Protein AF-0000000079612836 (afdb_homodimer)

Structure (mmCIF, N/CA/C/O backbone):
data_AF-0000000079612836-model_v1
#
loop_
_entity.id
_entity.type
_entity.pdbx_description
1 polymer 'SHSP domain-containing protein'
#
loop_
_atom_site.group_PDB
_atom_site.id
_atom_site.type_symbol
_atom_site.label_atom_id
_atom_site.label_alt_id
_atom_site.label_comp_id
_atom_site.label_asym_id
_atom_site.label_entity_id
_atom_site.label_seq_id
_atom_site.pdbx_PDB_ins_code
_atom_site.Cartn_x
_atom_site.Cartn_y
_atom_site.Cartn_z
_atom_site.occupancy
_atom_site.B_iso_or_equiv
_atom_site.auth_seq_id
_atom_site.auth_comp_id
_atom_site.auth_asym_id
_atom_site.auth_atom_id
_atom_site.pdbx_PDB_model_num
ATOM 1 N N . MET A 1 1 ? 92 -44.781 70.938 1 20.97 1 MET A N 1
ATOM 2 C CA . MET A 1 1 ? 91.312 -43.656 71.562 1 20.97 1 MET A CA 1
ATOM 3 C C . MET A 1 1 ? 90.562 -42.812 70.5 1 20.97 1 MET A C 1
ATOM 5 O O . MET A 1 1 ? 90.062 -41.719 70.812 1 20.97 1 MET A O 1
ATOM 9 N N . ALA A 1 2 ? 90.812 -43.219 69.188 1 17.52 2 ALA A N 1
ATOM 10 C CA . ALA A 1 2 ? 90.75 -42.25 68.125 1 17.52 2 ALA A CA 1
ATOM 11 C C . ALA A 1 2 ? 89.438 -41.562 68.062 1 17.52 2 ALA A C 1
ATOM 13 O O . ALA A 1 2 ? 88.438 -42.031 68.625 1 17.52 2 ALA A O 1
ATOM 14 N N . ALA A 1 3 ? 89.188 -40.844 66.938 1 17.03 3 ALA A N 1
ATOM 15 C CA . ALA A 1 3 ? 88.875 -39.531 66.438 1 17.03 3 ALA A CA 1
ATOM 16 C C . ALA A 1 3 ? 87.375 -39.344 66.188 1 17.03 3 ALA A C 1
ATOM 18 O O . ALA A 1 3 ? 86.812 -38.281 66.438 1 17.03 3 ALA A O 1
ATOM 19 N N . LYS A 1 4 ? 86.812 -40.25 65.312 1 25.03 4 LYS A N 1
ATOM 20 C CA . LYS A 1 4 ? 86.125 -39.781 64.125 1 25.03 4 LYS A CA 1
ATOM 21 C C . LYS A 1 4 ? 84.75 -39.281 64.438 1 25.03 4 LYS A C 1
ATOM 23 O O . LYS A 1 4 ? 83.875 -40.031 64.938 1 25.03 4 LYS A O 1
ATOM 28 N N . GLY A 1 5 ? 84.688 -38 64.688 1 23 5 GLY A N 1
ATOM 29 C CA . GLY A 1 5 ? 83.625 -37.125 65.125 1 23 5 GLY A CA 1
ATOM 30 C C . GLY A 1 5 ? 82.312 -37.312 64.375 1 23 5 GLY A C 1
ATOM 31 O O . GLY A 1 5 ? 82.312 -38 63.344 1 23 5 GLY A O 1
ATOM 32 N N . SER A 1 6 ? 81.25 -36.969 65 1 23.45 6 SER A N 1
ATOM 33 C CA . SER A 1 6 ? 79.75 -37.031 65.125 1 23.45 6 SER A CA 1
ATOM 34 C C . SER A 1 6 ? 79.062 -36.281 64 1 23.45 6 SER A C 1
ATOM 36 O O . SER A 1 6 ? 78 -35.781 64.188 1 23.45 6 SER A O 1
ATOM 38 N N . ASN A 1 7 ? 79.875 -36.219 62.781 1 25.25 7 ASN A N 1
ATOM 39 C CA . ASN A 1 7 ? 79.375 -35.188 61.875 1 25.25 7 ASN A CA 1
ATOM 40 C C . ASN A 1 7 ? 77.875 -35.406 61.531 1 25.25 7 ASN A C 1
ATOM 42 O O . ASN A 1 7 ? 77.562 -36.375 60.844 1 25.25 7 ASN A O 1
ATOM 46 N N . GLU A 1 8 ? 77 -35.188 62.562 1 25.42 8 GLU A N 1
ATOM 47 C CA . GLU A 1 8 ? 75.562 -35.375 62.469 1 25.42 8 GLU A CA 1
ATOM 48 C C . GLU A 1 8 ? 75 -34.594 61.312 1 25.42 8 GLU A C 1
ATOM 50 O O . GLU A 1 8 ? 75.188 -33.375 61.219 1 25.42 8 GLU A O 1
ATOM 55 N N . ASN A 1 9 ? 75.312 -35.125 60.125 1 24.17 9 ASN A N 1
ATOM 56 C CA . ASN A 1 9 ? 74.875 -34.656 58.812 1 24.17 9 ASN A CA 1
ATOM 57 C C . ASN A 1 9 ? 73.438 -34.281 58.781 1 24.17 9 ASN A C 1
ATOM 59 O O . ASN A 1 9 ? 72.562 -35.156 58.688 1 24.17 9 ASN A O 1
ATOM 63 N N . GLY A 1 10 ? 72.938 -33.5 59.844 1 24.72 10 GLY A N 1
ATOM 64 C CA . GLY A 1 10 ? 71.5 -33.312 59.938 1 24.72 10 GLY A CA 1
ATOM 65 C C . GLY A 1 10 ? 70.875 -32.688 58.688 1 24.72 10 GLY 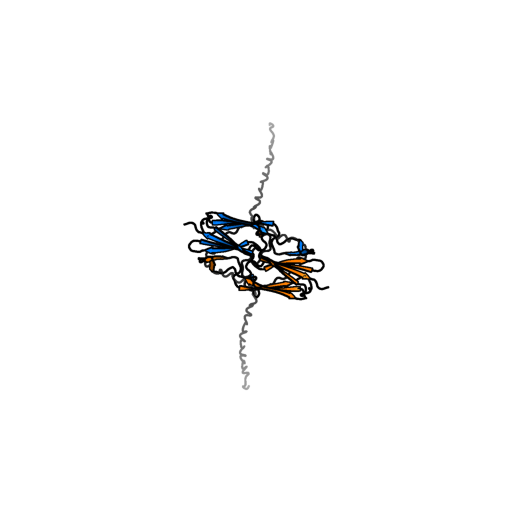A C 1
ATOM 66 O O . GLY A 1 10 ? 70.625 -31.5 58.656 1 24.72 10 GLY A O 1
ATOM 67 N N . ASN A 1 11 ? 71.5 -33.062 57.531 1 23.55 11 ASN A N 1
ATOM 68 C CA . ASN A 1 11 ? 71.125 -32.25 56.375 1 23.55 11 ASN A CA 1
ATOM 69 C C . ASN A 1 11 ? 69.625 -32.031 56.281 1 23.55 11 ASN A C 1
ATOM 71 O O . ASN A 1 11 ? 68.875 -32.969 56.5 1 23.55 11 ASN A O 1
ATOM 75 N N . SER A 1 12 ? 69.25 -30.766 56.625 1 26.08 12 SER A N 1
ATOM 76 C CA . SER A 1 12 ? 68 -29.938 56.594 1 26.08 12 SER A CA 1
ATOM 77 C C . SER A 1 12 ? 67.25 -30.141 55.281 1 26.08 12 SER A C 1
ATOM 79 O O . SER A 1 12 ? 67.75 -29.766 54.219 1 26.08 12 SER A O 1
ATOM 81 N N . SER A 1 13 ? 66.875 -31.484 55.031 1 26.28 13 SER A N 1
ATOM 82 C CA . SER A 1 13 ? 66.188 -31.75 53.812 1 26.28 13 SER A CA 1
ATOM 83 C C . SER A 1 13 ? 65.062 -30.734 53.594 1 26.28 13 SER A C 1
ATOM 85 O O . SER A 1 13 ? 64.25 -30.5 54.469 1 26.28 13 SER A O 1
ATOM 87 N N . ASN A 1 14 ? 65.5 -29.625 52.906 1 25.59 14 ASN A N 1
ATOM 88 C CA . ASN A 1 14 ? 64.688 -28.516 52.344 1 25.59 14 ASN A CA 1
ATOM 89 C C . ASN A 1 14 ? 63.406 -29.016 51.719 1 25.59 14 ASN A C 1
ATOM 91 O O . ASN A 1 14 ? 63.438 -29.75 50.719 1 25.59 14 ASN A O 1
ATOM 95 N N . VAL A 1 15 ? 62.562 -29.656 52.594 1 25.98 15 VAL A N 1
ATOM 96 C CA . VAL A 1 15 ? 61.25 -30.094 52.094 1 25.98 15 VAL A CA 1
ATOM 97 C C . VAL A 1 15 ? 60.656 -29.016 51.188 1 25.98 15 VAL A C 1
ATOM 99 O O . VAL A 1 15 ? 60.438 -27.891 51.625 1 25.98 15 VAL A O 1
ATOM 102 N N . ILE A 1 16 ? 61.219 -28.969 49.969 1 27.23 16 ILE A N 1
ATOM 103 C CA . ILE A 1 16 ? 60.688 -28.125 48.906 1 27.23 16 ILE A CA 1
ATOM 104 C C . ILE A 1 16 ? 59.156 -28.219 48.906 1 27.23 16 ILE A C 1
ATOM 106 O O . ILE A 1 16 ? 58.594 -29.328 48.812 1 27.23 16 ILE A O 1
ATOM 110 N N . GLU A 1 17 ? 58.562 -27.359 49.844 1 25.98 17 GLU A N 1
ATOM 111 C CA . GLU A 1 17 ? 57.125 -27.172 49.906 1 25.98 17 GLU A CA 1
ATOM 112 C C . GLU A 1 17 ? 56.531 -27.078 48.5 1 25.98 17 GLU A C 1
ATOM 114 O O . GLU A 1 17 ? 56.938 -26.266 47.688 1 25.98 17 GLU A O 1
ATOM 119 N N . GLU A 1 18 ? 56.438 -28.312 47.906 1 25.34 18 GLU A N 1
ATOM 120 C CA . GLU A 1 18 ? 55.688 -28.453 46.656 1 25.34 18 GLU A CA 1
ATOM 121 C C . GLU A 1 18 ? 54.469 -27.562 46.625 1 25.34 18 GLU A C 1
ATOM 123 O O . GLU A 1 18 ? 53.594 -27.688 47.5 1 25.34 18 GLU A O 1
ATOM 128 N N . ASN A 1 19 ? 54.75 -26.234 46.5 1 24.42 19 ASN A N 1
ATOM 129 C CA . ASN A 1 19 ? 53.719 -25.25 46.281 1 24.42 19 ASN A CA 1
ATOM 130 C C . ASN A 1 19 ? 52.656 -25.766 45.312 1 24.42 19 ASN A C 1
ATOM 132 O O . ASN A 1 19 ? 52.969 -26.062 44.156 1 24.42 19 ASN A O 1
ATOM 136 N N . LEU A 1 20 ? 51.906 -26.719 45.875 1 21.97 20 LEU A N 1
ATOM 137 C CA . LEU A 1 20 ? 50.719 -27.297 45.188 1 21.97 20 LEU A CA 1
ATOM 138 C C . LEU A 1 20 ? 49.938 -26.203 44.469 1 21.97 20 LEU A C 1
ATOM 140 O O . LEU A 1 20 ? 49.594 -25.188 45.031 1 21.97 20 LEU A O 1
ATOM 144 N N . ASN A 1 21 ? 50.312 -26.031 43.156 1 24.88 21 ASN A N 1
ATOM 145 C CA . ASN A 1 21 ? 49.656 -25.25 42.125 1 24.88 21 ASN A CA 1
ATOM 146 C C . ASN A 1 21 ? 48.156 -25.438 42.156 1 24.88 21 ASN A C 1
ATOM 148 O O . ASN A 1 21 ? 47.656 -26.547 41.906 1 24.88 21 ASN A O 1
ATOM 152 N N . GLU A 1 22 ? 47.562 -25.062 43.281 1 22.56 22 GLU A N 1
ATOM 153 C CA . GLU A 1 22 ? 46.094 -25.109 43.312 1 22.56 22 GLU A CA 1
ATOM 154 C C . GLU A 1 22 ? 45.531 -24.531 42.031 1 22.56 22 GLU A C 1
ATOM 156 O O . GLU A 1 22 ? 45.688 -23.344 41.719 1 22.56 22 GLU A O 1
ATOM 161 N N . LYS A 1 23 ? 45.656 -25.312 40.969 1 27.09 23 LYS A N 1
ATOM 162 C CA . LYS A 1 23 ? 44.938 -24.938 39.75 1 27.09 23 LYS A CA 1
ATOM 163 C C . LYS A 1 23 ? 43.5 -24.5 40.062 1 27.09 23 LYS A C 1
ATOM 165 O O . LYS A 1 23 ? 42.719 -25.266 40.625 1 27.09 23 LYS A O 1
ATOM 170 N N . GLN A 1 24 ? 43.406 -23.281 40.531 1 24.44 24 GLN A N 1
ATOM 171 C CA . GLN A 1 24 ? 42.062 -22.688 40.688 1 24.44 24 GLN A CA 1
ATOM 172 C C . GLN A 1 24 ? 41.188 -23.047 39.5 1 24.44 24 GLN A C 1
ATOM 174 O O . GLN A 1 24 ? 41.469 -22.672 38.375 1 24.44 24 GLN A O 1
ATOM 179 N N . ALA A 1 25 ? 40.781 -24.25 39.469 1 25.66 25 ALA A N 1
ATOM 180 C CA . ALA A 1 25 ? 39.781 -24.594 38.438 1 25.66 25 ALA A CA 1
ATOM 181 C C . ALA A 1 25 ? 38.688 -23.547 38.375 1 25.66 25 ALA A C 1
ATOM 183 O O . ALA A 1 25 ? 37.906 -23.375 39.312 1 25.66 25 ALA A O 1
ATOM 184 N N . THR A 1 26 ? 39.062 -22.359 37.875 1 27.3 26 THR A N 1
ATOM 185 C CA . THR A 1 26 ? 38 -21.391 37.625 1 27.3 26 THR A CA 1
ATOM 186 C C . THR A 1 26 ? 36.812 -22.062 36.969 1 27.3 26 THR A C 1
ATOM 188 O O . THR A 1 26 ? 36.938 -22.734 35.969 1 27.3 26 THR A O 1
ATOM 191 N N . ASP A 1 27 ? 36.094 -22.703 37.781 1 28.8 27 ASP A N 1
ATOM 192 C CA . ASP A 1 27 ? 34.812 -23.281 37.344 1 28.8 27 ASP A CA 1
ATOM 193 C C . ASP A 1 27 ? 34.031 -22.297 36.469 1 28.8 27 ASP A C 1
ATOM 195 O O . ASP A 1 27 ? 33.531 -21.281 36.969 1 28.8 27 ASP A O 1
ATOM 199 N N . TYR A 1 28 ? 34.5 -22.078 35.281 1 27.28 28 TYR A N 1
ATOM 200 C CA . TYR A 1 28 ? 33.844 -21.266 34.25 1 27.28 28 TYR A CA 1
ATOM 201 C C . TYR A 1 28 ? 32.375 -21.641 34.125 1 27.28 28 TYR A C 1
ATOM 203 O O . TYR A 1 28 ? 31.688 -21.188 33.188 1 27.28 28 TYR A O 1
ATOM 211 N N . SER A 1 29 ? 32.031 -22.641 34.906 1 28.94 29 SER A N 1
ATOM 212 C CA . SER A 1 29 ? 30.766 -23.172 34.406 1 28.94 29 SER A CA 1
ATOM 213 C C . SER A 1 29 ? 29.672 -22.125 34.438 1 28.94 29 SER A C 1
ATOM 215 O O . SER A 1 29 ? 28.484 -22.438 34.25 1 28.94 29 SER A O 1
ATOM 217 N N . SER A 1 30 ? 29.891 -21.109 35.219 1 29.12 30 SER A N 1
ATOM 218 C CA . SER A 1 30 ? 28.609 -20.484 35.469 1 29.12 30 SER A CA 1
ATOM 219 C C . SER A 1 30 ? 27.984 -19.969 34.156 1 29.12 30 SER A C 1
ATOM 221 O O . SER A 1 30 ? 28.422 -18.953 33.625 1 29.12 30 SER A O 1
ATOM 223 N N . ASN A 1 31 ? 27.859 -20.781 33.25 1 31.08 31 ASN A N 1
ATOM 224 C CA . ASN A 1 31 ? 27.219 -20.484 31.969 1 31.08 31 ASN A CA 1
ATOM 225 C C . ASN A 1 31 ? 25.906 -19.734 32.156 1 31.08 31 ASN A C 1
ATOM 227 O O . ASN A 1 31 ? 24.828 -20.297 31.953 1 31.08 31 ASN A O 1
ATOM 231 N N . GLY A 1 32 ? 25.75 -19.094 33.312 1 30.34 32 GLY A N 1
ATOM 232 C CA . GLY A 1 32 ? 24.453 -18.438 33.406 1 30.34 32 GLY A CA 1
ATOM 233 C C . GLY A 1 32 ? 24.156 -17.547 32.219 1 30.34 32 GLY A C 1
ATOM 234 O O . GLY A 1 32 ? 25.062 -17.219 31.438 1 30.34 32 GLY A O 1
ATOM 235 N N . PRO A 1 33 ? 22.906 -17.609 31.797 1 29.97 33 PRO A N 1
ATOM 236 C CA . PRO A 1 33 ? 22.562 -16.859 30.594 1 29.97 33 PRO A CA 1
ATOM 237 C C . PRO A 1 33 ? 22.922 -15.375 30.688 1 29.97 33 PRO A C 1
ATOM 239 O O . PRO A 1 33 ? 22.828 -14.781 31.766 1 29.97 33 PRO A O 1
ATOM 242 N N . PHE A 1 34 ? 24.094 -14.945 30.234 1 31.28 34 PHE A N 1
ATOM 243 C CA . PHE A 1 34 ? 24.422 -13.523 30.141 1 31.28 34 PHE A CA 1
ATOM 244 C C . PHE A 1 34 ? 23.219 -12.727 29.641 1 31.28 34 PHE A C 1
ATOM 246 O O . PHE A 1 34 ? 22.75 -12.945 28.516 1 31.28 34 PHE A O 1
ATOM 253 N N . VAL A 1 35 ? 22.328 -12.414 30.516 1 29.5 35 VAL A N 1
ATOM 254 C CA . VAL A 1 35 ? 21.25 -11.516 30.109 1 29.5 35 VAL A CA 1
ATOM 255 C C . VAL A 1 35 ? 21.828 -10.188 29.641 1 29.5 35 VAL A C 1
ATOM 257 O O . VAL A 1 35 ? 22.594 -9.539 30.359 1 29.5 35 VAL A O 1
ATOM 260 N N . MET A 1 36 ? 22.062 -10.008 28.438 1 26.06 36 MET A N 1
ATOM 261 C CA . MET A 1 36 ? 22.578 -8.75 27.922 1 26.06 36 MET A CA 1
ATOM 262 C C . MET A 1 36 ? 21.828 -7.559 28.516 1 26.06 36 MET A C 1
ATOM 264 O O . MET A 1 36 ? 20.594 -7.555 28.578 1 26.06 36 MET A O 1
ATOM 268 N N . PRO A 1 37 ? 22.406 -6.852 29.359 1 29.98 37 PRO A N 1
ATOM 269 C CA . PRO A 1 37 ? 21.641 -5.688 29.812 1 29.98 37 PRO A CA 1
ATOM 270 C C . PRO A 1 37 ? 21.047 -4.879 28.656 1 29.98 37 PRO A C 1
ATOM 272 O O . PRO A 1 37 ? 21.625 -4.859 27.562 1 29.98 37 PRO A O 1
ATOM 275 N N . LEU A 1 38 ? 19.812 -4.648 28.719 1 28.64 38 LEU A N 1
ATOM 276 C CA . LEU A 1 38 ? 19.141 -3.736 27.797 1 28.64 38 LEU A CA 1
ATOM 277 C C . LEU A 1 38 ? 19.844 -2.385 27.75 1 28.64 38 LEU A C 1
ATOM 279 O O . LEU A 1 38 ? 20 -1.724 28.781 1 28.64 38 LEU A O 1
ATOM 283 N N . ILE A 1 39 ? 20.953 -2.273 27.188 1 31.23 39 ILE A N 1
ATOM 284 C CA . ILE A 1 39 ? 21.531 -0.94 27.094 1 31.23 39 ILE A CA 1
ATOM 285 C C . ILE A 1 39 ? 20.438 0.086 26.812 1 31.23 39 ILE A C 1
ATOM 287 O O . ILE A 1 39 ? 19.641 -0.098 25.891 1 31.23 39 ILE A O 1
ATOM 291 N N . SER A 1 40 ? 20.016 0.812 27.797 1 28.88 40 SER A N 1
ATOM 292 C CA . SER A 1 40 ? 19.219 2.023 27.641 1 28.88 40 SER A CA 1
ATOM 293 C C . SER A 1 40 ? 19.828 2.967 26.609 1 28.88 40 SER A C 1
ATOM 295 O O . SER A 1 40 ? 20.938 3.475 26.812 1 28.88 40 SER A O 1
ATOM 297 N N . ILE A 1 41 ? 19.828 2.725 25.422 1 31.31 41 ILE A N 1
ATOM 298 C CA . ILE A 1 41 ? 20.203 3.801 24.5 1 31.31 41 ILE A CA 1
ATOM 299 C C . ILE A 1 41 ? 19.562 5.109 24.969 1 31.31 41 ILE A C 1
ATOM 301 O O . ILE A 1 41 ? 18.344 5.172 25.188 1 31.31 41 ILE A O 1
ATOM 305 N N . PRO A 1 42 ? 20.219 6.004 25.516 1 32.53 42 PRO A N 1
ATOM 306 C CA . PRO A 1 42 ? 19.625 7.305 25.828 1 32.53 42 PRO A CA 1
ATOM 307 C C . PRO A 1 42 ? 18.656 7.793 24.75 1 32.53 42 PRO A C 1
ATOM 309 O O . PRO A 1 42 ? 18.875 7.527 23.562 1 32.53 42 PRO A O 1
ATOM 312 N N . LYS A 1 43 ? 17.344 7.98 25.047 1 32.5 43 LYS A N 1
ATOM 313 C CA . LYS A 1 43 ? 16.25 8.523 24.25 1 32.5 43 LYS A CA 1
ATOM 314 C C . LYS A 1 43 ? 16.641 9.852 23.609 1 32.5 43 LYS A C 1
ATOM 316 O O . LYS A 1 43 ? 16.781 10.859 24.297 1 32.5 43 LYS A O 1
ATOM 321 N N . ILE A 1 44 ? 17.688 10.039 22.906 1 33.41 44 ILE A N 1
ATOM 322 C CA . ILE A 1 44 ? 17.656 11.312 22.203 1 33.41 44 ILE A CA 1
ATOM 323 C C . ILE A 1 44 ? 16.219 11.727 21.938 1 33.41 44 ILE A C 1
ATOM 325 O O . ILE A 1 44 ? 15.469 11 21.266 1 33.41 44 ILE A O 1
ATOM 329 N N . GLU A 1 45 ? 15.508 12.531 22.656 1 35.22 45 GLU A N 1
ATOM 330 C CA . GLU A 1 45 ? 14.195 13.148 22.469 1 35.22 45 GLU A CA 1
ATOM 331 C C . GLU A 1 45 ? 13.992 13.578 21.016 1 35.22 45 GLU A C 1
ATOM 333 O O . GLU A 1 45 ? 14.344 14.703 20.641 1 35.22 45 GLU A O 1
ATOM 338 N N . GLU A 1 46 ? 14.477 13.023 19.938 1 38.34 46 GLU A N 1
ATOM 339 C CA . GLU A 1 46 ? 13.953 13.367 18.625 1 38.34 46 GLU A CA 1
ATOM 340 C C . GLU A 1 46 ? 12.438 13.539 18.672 1 38.34 46 GLU A C 1
ATOM 342 O O . GLU A 1 46 ? 11.711 12.625 19.078 1 38.34 46 GLU A O 1
ATOM 347 N N . HIS A 1 47 ? 11.898 14.703 18.969 1 37 47 HIS A N 1
ATOM 348 C CA . HIS A 1 47 ? 10.492 15.047 18.797 1 37 47 HIS A CA 1
ATOM 349 C C . HIS A 1 47 ? 9.844 14.234 17.688 1 37 47 HIS A C 1
ATOM 351 O O . HIS A 1 47 ? 9.938 14.602 16.516 1 37 47 HIS A O 1
ATOM 357 N N . ARG A 1 48 ? 10.078 13.055 17.562 1 45.38 48 ARG A N 1
ATOM 358 C CA . ARG A 1 48 ? 9.156 12.312 16.703 1 45.38 48 ARG A CA 1
ATOM 359 C C . ARG A 1 48 ? 7.719 12.781 16.906 1 45.38 48 ARG A C 1
ATOM 361 O O . ARG A 1 48 ? 7.141 12.547 17.984 1 45.38 48 ARG A O 1
ATOM 368 N N . SER A 1 49 ? 7.379 14.062 16.375 1 51.59 49 SER A N 1
ATOM 369 C CA . SER A 1 49 ? 5.98 14.477 16.391 1 51.59 49 SER A CA 1
ATOM 370 C C . SER A 1 49 ? 5.047 13.273 16.344 1 51.59 49 SER A C 1
ATOM 372 O O . SER A 1 49 ? 5.172 12.414 15.469 1 51.59 49 SER A O 1
ATOM 374 N N . LYS A 1 50 ? 4.848 12.625 17.438 1 60.59 50 LYS A N 1
ATOM 375 C CA . LYS A 1 50 ? 3.992 11.453 17.641 1 60.59 50 LYS A CA 1
ATOM 376 C C . LYS A 1 50 ? 2.602 11.688 17.062 1 60.59 50 LYS A C 1
ATOM 378 O O . LYS A 1 50 ? 1.871 12.57 17.516 1 60.59 50 LYS A O 1
ATOM 383 N N . ALA A 1 51 ? 2.551 11.68 15.75 1 70.94 51 ALA A N 1
ATOM 384 C CA . ALA A 1 51 ? 1.182 11.688 15.242 1 70.94 51 ALA A CA 1
ATOM 385 C C . ALA A 1 51 ? 0.403 10.477 15.75 1 70.94 51 ALA A C 1
ATOM 387 O O . ALA A 1 51 ? 0.957 9.383 15.867 1 70.94 51 ALA A O 1
ATOM 388 N N . SER A 1 52 ? -0.636 10.75 16.547 1 82.88 52 SER A N 1
ATOM 389 C CA . SER A 1 52 ? -1.556 9.68 16.922 1 82.88 52 SER A CA 1
ATOM 390 C C . SER A 1 52 ? -2.395 9.219 15.734 1 82.88 52 SER A C 1
ATOM 392 O O . SER A 1 52 ? -3.102 10.023 15.125 1 82.88 52 SER A O 1
ATOM 394 N N . ILE A 1 53 ? -2.113 7.984 15.297 1 89.94 53 ILE A N 1
ATOM 395 C CA . ILE A 1 53 ? -2.887 7.402 14.203 1 89.94 53 ILE A CA 1
ATOM 396 C C . ILE A 1 53 ? -3.922 6.434 14.766 1 89.94 53 ILE A C 1
ATOM 398 O O . ILE A 1 53 ? -3.59 5.555 15.57 1 89.94 53 ILE A O 1
ATOM 402 N N . ILE A 1 54 ? -5.176 6.68 14.453 1 93.69 54 ILE A N 1
ATOM 403 C CA . ILE A 1 54 ? -6.254 5.777 14.844 1 93.69 54 ILE A CA 1
ATOM 404 C C . ILE A 1 54 ? -6.789 5.051 13.609 1 93.69 54 ILE A C 1
ATOM 406 O O . ILE A 1 54 ? -7.234 5.688 12.648 1 93.69 54 ILE A O 1
ATOM 410 N N . LEU A 1 55 ? -6.688 3.83 13.68 1 94.19 55 LEU A N 1
ATOM 411 C CA . LEU A 1 55 ? -7.16 2.975 12.594 1 94.19 55 LEU A CA 1
ATOM 412 C C . LEU A 1 55 ? -8.312 2.094 13.062 1 94.19 55 LEU A C 1
ATOM 414 O O . LEU A 1 55 ? -8.289 1.572 14.18 1 94.19 55 LEU A O 1
ATOM 418 N N . SER A 1 56 ? -9.352 1.987 12.195 1 95.69 56 SER A N 1
ATOM 419 C CA . SER A 1 56 ? -10.469 1.102 12.508 1 95.69 56 SER A CA 1
ATOM 420 C C . SER A 1 56 ? -10.898 0.299 11.289 1 95.69 56 SER A C 1
ATOM 422 O O . SER A 1 56 ? -10.391 0.515 10.188 1 95.69 56 SER A O 1
ATOM 424 N N . GLY A 1 57 ? -11.805 -0.752 11.523 1 96.5 57 GLY A N 1
ATOM 425 C CA . GLY A 1 57 ? -12.336 -1.552 10.43 1 96.5 57 GLY A CA 1
ATOM 426 C C . GLY A 1 57 ? -11.336 -2.543 9.875 1 96.5 57 GLY A C 1
ATOM 427 O O . GLY A 1 57 ? -10.516 -3.09 10.617 1 96.5 57 GLY A O 1
ATOM 428 N N . THR A 1 58 ? -11.422 -2.754 8.594 1 94.56 58 THR A N 1
ATOM 429 C CA . THR A 1 58 ? -10.641 -3.828 7.988 1 94.56 58 THR A CA 1
ATOM 430 C C . THR A 1 58 ? -9.164 -3.457 7.93 1 94.56 58 THR A C 1
ATOM 432 O O . THR A 1 58 ? -8.297 -4.336 7.867 1 94.56 58 THR A O 1
ATOM 435 N N . ALA A 1 59 ? -8.867 -2.176 7.949 1 93 59 ALA A N 1
ATOM 436 C CA . ALA A 1 59 ? -7.473 -1.74 7.875 1 93 59 ALA A CA 1
ATOM 437 C C . ALA A 1 59 ? -6.664 -2.277 9.055 1 93 59 ALA A C 1
ATOM 439 O O . ALA A 1 59 ? -5.461 -2.508 8.93 1 93 59 ALA A O 1
ATOM 440 N N . ARG A 1 60 ? -7.332 -2.521 10.125 1 92.38 60 ARG A N 1
ATOM 441 C CA . ARG A 1 60 ? -6.602 -2.957 11.312 1 92.38 60 ARG A CA 1
ATOM 442 C C . ARG A 1 60 ? -6.43 -4.473 11.32 1 92.38 60 ARG A C 1
ATOM 444 O O . ARG A 1 60 ? -5.746 -5.02 12.188 1 92.38 60 ARG A O 1
ATOM 451 N N . LYS A 1 61 ? -6.996 -5.137 10.383 1 91.88 61 LYS A N 1
ATOM 452 C CA . LYS A 1 61 ? -7.098 -6.59 10.461 1 91.88 61 LYS A CA 1
ATOM 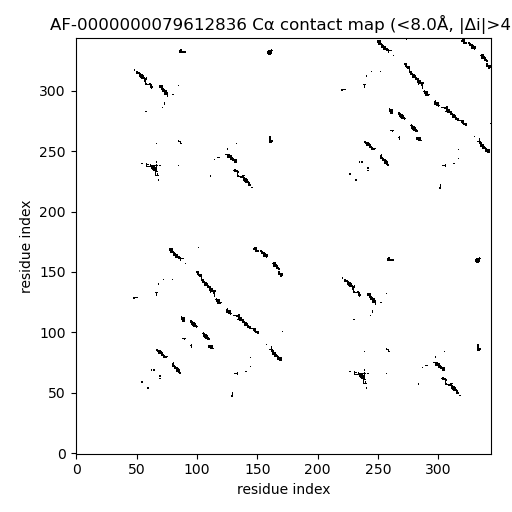453 C C . LYS A 1 61 ? -6.027 -7.266 9.617 1 91.88 61 LYS A C 1
ATOM 455 O O . LYS A 1 61 ? -5.891 -8.492 9.633 1 91.88 61 LYS A O 1
ATOM 460 N N . GLY A 1 62 ? -5.227 -6.547 8.844 1 89.69 62 GLY A N 1
ATOM 461 C CA . GLY A 1 62 ? -4.129 -7.152 8.109 1 89.69 62 GLY A CA 1
ATOM 462 C C . GLY A 1 62 ? -2.947 -7.516 8.984 1 89.69 62 GLY A C 1
ATOM 463 O O . GLY A 1 62 ? -2.836 -7.035 10.117 1 89.69 62 GLY A O 1
ATOM 464 N N . GLU A 1 63 ? -2.127 -8.383 8.438 1 90.81 63 GLU A N 1
ATOM 465 C CA . GLU A 1 63 ? -0.934 -8.773 9.188 1 90.81 63 GLU A CA 1
ATOM 466 C C . GLU A 1 63 ? 0.06 -7.617 9.273 1 90.81 63 GLU A C 1
ATOM 468 O O . GLU A 1 63 ? 0.412 -7.012 8.258 1 90.81 63 GLU A O 1
ATOM 473 N N . PRO A 1 64 ? 0.451 -7.332 10.492 1 92.88 64 PRO A N 1
ATOM 474 C CA . PRO A 1 64 ? 1.439 -6.258 10.602 1 92.88 64 PRO A CA 1
ATOM 475 C C . PRO A 1 64 ? 2.748 -6.582 9.891 1 92.88 64 PRO A C 1
ATOM 477 O O . PRO A 1 64 ? 3.186 -7.734 9.883 1 92.88 64 PRO A O 1
ATOM 480 N N . GLY A 1 65 ? 3.32 -5.609 9.242 1 92.88 65 GLY A N 1
ATOM 481 C CA . GLY A 1 65 ? 4.574 -5.734 8.516 1 92.88 65 GLY A CA 1
ATOM 482 C C . GLY A 1 65 ? 5.051 -4.426 7.918 1 92.88 65 GLY A C 1
ATOM 483 O O . GLY A 1 65 ? 4.551 -3.355 8.273 1 92.88 65 GLY A O 1
ATOM 484 N N . PRO A 1 66 ? 6.102 -4.582 7.098 1 92.44 66 PRO A N 1
ATOM 485 C CA . PRO A 1 66 ? 6.535 -3.369 6.398 1 92.44 66 PRO A CA 1
ATOM 486 C C . PRO A 1 66 ? 5.457 -2.805 5.477 1 92.44 66 PRO A C 1
ATOM 488 O O . PRO A 1 66 ? 4.551 -3.529 5.066 1 92.44 66 PRO A O 1
ATOM 491 N N . PRO A 1 67 ? 5.543 -1.557 5.199 1 94.56 67 PRO A N 1
ATOM 492 C CA . PRO A 1 67 ? 4.504 -0.929 4.383 1 94.56 67 PRO A CA 1
ATOM 493 C C . PRO A 1 67 ? 4.465 -1.479 2.957 1 94.56 67 PRO A C 1
ATOM 495 O O . PRO A 1 67 ? 3.471 -1.293 2.25 1 94.56 67 PRO A O 1
ATOM 498 N N . VAL A 1 68 ? 5.543 -2.102 2.541 1 96.81 68 VAL A N 1
ATOM 499 C CA . VAL A 1 68 ? 5.668 -2.66 1.198 1 96.81 68 VAL A CA 1
ATOM 500 C C . VAL A 1 68 ? 5.906 -4.164 1.283 1 96.81 68 VAL A C 1
ATOM 502 O O . VAL A 1 68 ? 6.785 -4.621 2.02 1 96.81 68 VAL A O 1
ATOM 505 N N . GLY A 1 69 ? 5.008 -4.887 0.591 1 96.88 69 GLY A N 1
ATOM 506 C CA . GLY A 1 69 ? 5.406 -6.277 0.438 1 96.88 69 GLY A CA 1
ATOM 507 C C . GLY A 1 69 ? 4.426 -7.25 1.062 1 96.88 69 GLY A C 1
ATOM 508 O O . GLY A 1 69 ? 4.719 -8.445 1.185 1 96.88 69 GLY A O 1
ATOM 509 N N . ALA A 1 70 ? 3.275 -6.84 1.553 1 96.62 70 ALA A N 1
ATOM 510 C CA . ALA A 1 70 ? 2.27 -7.785 2.025 1 96.62 70 ALA A CA 1
ATOM 511 C C . ALA A 1 70 ? 1.835 -8.727 0.906 1 96.62 70 ALA A C 1
ATOM 513 O O . ALA A 1 70 ? 1.434 -8.281 -0.171 1 96.62 70 ALA A O 1
ATOM 514 N N . VAL A 1 71 ? 1.878 -10.055 1.202 1 97.19 71 VAL A N 1
ATOM 515 C CA . VAL A 1 71 ? 1.672 -11.055 0.153 1 97.19 71 VAL A CA 1
ATOM 516 C C . VAL A 1 71 ? 0.43 -11.883 0.466 1 97.19 71 VAL A C 1
ATOM 518 O O . VAL A 1 71 ? 0.21 -12.273 1.615 1 97.19 71 VAL A O 1
ATOM 521 N N . ASP A 1 72 ? -0.429 -12.094 -0.564 1 97.69 72 ASP A N 1
ATOM 522 C CA . ASP A 1 72 ? -1.49 -13.102 -0.554 1 97.69 72 ASP A CA 1
ATOM 523 C C . ASP A 1 72 ? -1.251 -14.164 -1.622 1 97.69 72 ASP A C 1
ATOM 525 O O . ASP A 1 72 ? -0.824 -13.852 -2.734 1 97.69 72 ASP A O 1
ATOM 529 N N . ILE A 1 73 ? -1.529 -15.422 -1.247 1 98 73 ILE A N 1
ATOM 530 C CA . ILE A 1 73 ? -1.363 -16.516 -2.197 1 98 73 ILE A CA 1
ATOM 531 C C . ILE A 1 73 ? -2.641 -17.359 -2.25 1 98 73 ILE A C 1
ATOM 533 O O . ILE A 1 73 ? -3.195 -17.719 -1.211 1 98 73 ILE A O 1
ATOM 537 N N . GLY A 1 74 ? -3.119 -17.578 -3.436 1 98 74 GLY A N 1
ATOM 538 C CA . GLY A 1 74 ? -4.289 -18.406 -3.672 1 98 74 GLY A CA 1
ATOM 539 C C . GLY A 1 74 ? -4.008 -19.578 -4.59 1 98 74 GLY A C 1
ATOM 540 O O . GLY A 1 74 ? -3.072 -19.547 -5.391 1 98 74 GLY A O 1
ATOM 541 N N . VAL A 1 75 ? -4.91 -20.578 -4.453 1 97.56 75 VAL A N 1
ATOM 542 C CA . VAL A 1 75 ? -4.715 -21.828 -5.184 1 97.56 75 VAL A CA 1
ATOM 543 C C . VAL A 1 75 ? -5.996 -22.203 -5.926 1 97.56 75 VAL A C 1
ATOM 545 O O . VAL A 1 75 ? -7.094 -22.109 -5.371 1 97.56 75 VAL A O 1
ATOM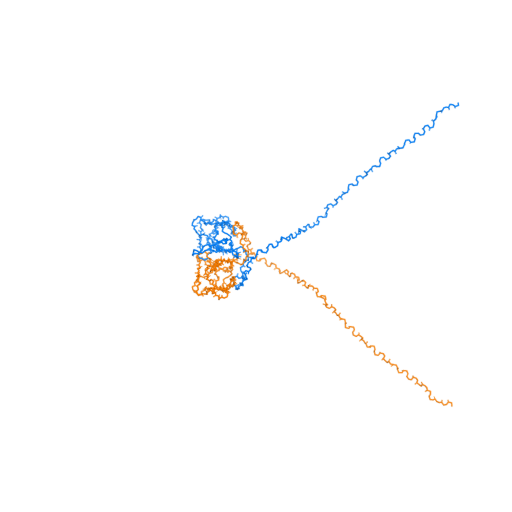 548 N N . SER A 1 76 ? -5.887 -22.469 -7.191 1 97.56 76 SER A N 1
ATOM 549 C CA . SER A 1 76 ? -6.918 -23.141 -7.977 1 97.56 76 SER A CA 1
ATOM 550 C C . SER A 1 76 ? -6.434 -24.5 -8.477 1 97.56 76 SER A C 1
ATOM 552 O O . SER A 1 76 ? -5.309 -24.906 -8.188 1 97.56 76 SER A O 1
ATOM 554 N N . LYS A 1 77 ? -7.281 -25.172 -9.203 1 95.12 77 LYS A N 1
ATOM 555 C CA . LYS A 1 77 ? -6.934 -26.516 -9.664 1 95.12 77 LYS A CA 1
ATOM 556 C C . LYS A 1 77 ? -5.691 -26.484 -10.547 1 95.12 77 LYS A C 1
ATOM 558 O O . LYS A 1 77 ? -4.785 -27.297 -10.375 1 95.12 77 LYS A O 1
ATOM 563 N N . ASN A 1 78 ? -5.539 -25.516 -11.422 1 96.31 78 ASN A N 1
ATOM 564 C CA . ASN A 1 78 ? -4.48 -25.594 -12.43 1 96.31 78 ASN A CA 1
ATOM 565 C C . ASN A 1 78 ? -3.607 -24.328 -12.414 1 96.31 78 ASN A C 1
ATOM 567 O O . ASN A 1 78 ? -2.766 -24.156 -13.297 1 96.31 78 ASN A O 1
ATOM 571 N N . ALA A 1 79 ? -3.854 -23.5 -11.422 1 98.12 79 ALA A N 1
ATOM 572 C CA . ALA A 1 79 ? -3.102 -22.25 -11.43 1 98.12 79 ALA A CA 1
ATOM 573 C C . ALA A 1 79 ? -2.898 -21.734 -10.008 1 98.12 79 ALA A C 1
ATOM 575 O O . ALA A 1 79 ? -3.602 -22.141 -9.078 1 98.12 79 ALA A O 1
ATOM 576 N N . TYR A 1 80 ? -1.924 -20.875 -9.852 1 97.75 80 TYR A N 1
ATOM 577 C CA . TYR A 1 80 ? -1.741 -20.078 -8.641 1 97.75 80 TYR A CA 1
ATOM 578 C C . TYR A 1 80 ? -2.068 -18.609 -8.898 1 97.75 80 TYR A C 1
ATOM 580 O O . TYR A 1 80 ? -1.929 -18.125 -10.023 1 97.75 80 TYR A O 1
ATOM 588 N N . PHE A 1 81 ? -2.529 -18.047 -7.887 1 98.38 81 PHE A N 1
ATOM 589 C CA . PHE A 1 81 ? -2.744 -16.609 -7.836 1 98.38 81 PHE A CA 1
ATOM 590 C C . PHE A 1 81 ? -1.959 -15.984 -6.691 1 98.38 81 PHE A C 1
ATOM 592 O O . PHE A 1 81 ? -1.908 -16.531 -5.59 1 98.38 81 PHE A O 1
ATOM 599 N N . PHE A 1 82 ? -1.293 -14.844 -7.012 1 98.19 82 PHE A N 1
ATOM 600 C CA . PHE A 1 82 ? -0.738 -14.102 -5.887 1 98.19 82 PHE A CA 1
ATOM 601 C C . PHE A 1 82 ? -0.889 -12.602 -6.109 1 98.19 82 PHE A C 1
ATOM 603 O O . PHE A 1 82 ? -1.032 -12.141 -7.246 1 98.19 82 PHE A O 1
ATOM 610 N N . GLN A 1 83 ? -0.938 -11.898 -5.039 1 98.19 83 GLN A N 1
ATOM 611 C CA . GLN A 1 83 ? -0.919 -10.438 -5.082 1 98.19 83 GLN A CA 1
ATOM 612 C C . GLN A 1 83 ? -0.034 -9.867 -3.98 1 98.19 83 GLN A C 1
ATOM 614 O O . GLN A 1 83 ? 0.081 -10.453 -2.902 1 98.19 83 GLN A O 1
ATOM 619 N N . VAL A 1 84 ? 0.614 -8.758 -4.27 1 98.19 84 VAL A N 1
ATOM 620 C CA . VAL A 1 84 ? 1.56 -8.094 -3.383 1 98.19 84 VAL A CA 1
ATOM 621 C C . VAL A 1 84 ? 1.206 -6.613 -3.27 1 98.19 84 VAL A C 1
ATOM 623 O O . VAL A 1 84 ? 0.971 -5.945 -4.281 1 98.19 84 VAL A O 1
ATOM 626 N N . ALA A 1 85 ? 1.104 -6.125 -2.07 1 98.38 85 ALA A N 1
ATOM 627 C CA . ALA A 1 85 ? 0.917 -4.695 -1.852 1 98.38 85 ALA A CA 1
ATOM 628 C C . ALA A 1 85 ? 2.223 -3.932 -2.055 1 98.38 85 ALA A C 1
ATOM 630 O O . ALA A 1 85 ? 3.195 -4.148 -1.325 1 98.38 85 ALA A O 1
ATOM 631 N N . LEU A 1 86 ? 2.225 -3.027 -3.018 1 98.12 86 LEU A N 1
ATOM 632 C CA . LEU A 1 86 ? 3.424 -2.281 -3.389 1 98.12 86 LEU A CA 1
ATOM 633 C C . LEU A 1 86 ? 3.125 -0.789 -3.492 1 98.12 86 LEU A C 1
ATOM 635 O O . LEU A 1 86 ? 3.438 -0.159 -4.504 1 98.12 86 LEU A O 1
ATOM 639 N N . PRO A 1 87 ? 2.537 -0.218 -2.445 1 98.06 87 PRO A N 1
ATOM 640 C CA . PRO A 1 87 ? 2.277 1.223 -2.5 1 98.06 87 PRO A CA 1
ATOM 641 C C . PRO A 1 87 ? 3.551 2.047 -2.668 1 98.06 87 PRO A C 1
ATOM 643 O O . PRO A 1 87 ? 4.559 1.777 -2.008 1 98.06 87 PRO A O 1
ATOM 646 N N . GLY A 1 88 ? 3.527 3.033 -3.572 1 97.56 88 GLY A N 1
ATOM 647 C CA . GLY A 1 88 ? 4.645 3.951 -3.742 1 97.56 88 GLY A CA 1
ATOM 648 C C . GLY A 1 88 ? 5.758 3.385 -4.602 1 97.56 88 GLY A C 1
ATOM 649 O O . GLY A 1 88 ? 6.816 4 -4.738 1 97.56 88 GLY A O 1
ATOM 650 N N . VAL A 1 89 ? 5.547 2.213 -5.156 1 97.88 89 VAL A N 1
ATOM 651 C CA . VAL A 1 89 ? 6.566 1.6 -6 1 97.88 89 VAL A CA 1
ATOM 652 C C . VAL A 1 89 ? 6.402 2.084 -7.441 1 97.88 89 VAL A C 1
ATOM 654 O O . VAL A 1 89 ? 5.285 2.172 -7.949 1 97.88 89 VAL A O 1
ATOM 657 N N . LYS A 1 90 ? 7.523 2.402 -8.008 1 95.38 90 LYS A N 1
ATOM 658 C CA . LYS A 1 90 ? 7.531 2.871 -9.391 1 95.38 90 LYS A CA 1
ATOM 659 C C . LYS A 1 90 ? 7.168 1.747 -10.352 1 95.38 90 LYS A C 1
ATOM 661 O O . LYS A 1 90 ? 7.672 0.628 -10.227 1 95.38 90 LYS A O 1
ATOM 666 N N . LYS A 1 91 ? 6.324 2.076 -11.312 1 93.31 91 LYS A N 1
ATOM 667 C CA . LYS A 1 91 ? 5.816 1.069 -12.234 1 93.31 91 LYS A CA 1
ATOM 668 C C . LYS A 1 91 ? 6.547 1.134 -13.578 1 93.31 91 LYS A C 1
ATOM 670 O O . LYS A 1 91 ? 6.32 0.296 -14.453 1 93.31 91 LYS A O 1
ATOM 675 N N . ASP A 1 92 ? 7.371 2.061 -13.734 1 90 92 ASP A N 1
ATOM 676 C CA . ASP A 1 92 ? 8.062 2.268 -15.008 1 90 92 ASP A CA 1
ATOM 677 C C . ASP A 1 92 ? 8.859 1.03 -15.406 1 90 92 ASP A C 1
ATOM 679 O O . ASP A 1 92 ? 9.453 0.364 -14.547 1 90 92 ASP A O 1
ATOM 683 N N . PRO A 1 93 ? 8.828 0.938 -16.719 1 85.25 93 PRO A N 1
ATOM 684 C CA . PRO A 1 93 ? 9.664 -0.171 -17.188 1 85.25 93 PRO A CA 1
ATOM 685 C C . PRO A 1 93 ? 11.125 -0.034 -16.781 1 85.25 93 PRO A C 1
ATOM 687 O O . PRO A 1 93 ? 11.688 1.064 -16.828 1 85.25 93 PRO A O 1
ATOM 690 N N . GLY A 1 94 ? 11.68 -1.037 -16.25 1 89.81 94 GLY A N 1
ATOM 691 C CA . GLY A 1 94 ? 13.07 -1.033 -15.82 1 89.81 94 GLY A CA 1
ATOM 692 C C . GLY A 1 94 ? 13.234 -0.776 -14.336 1 89.81 94 GLY A C 1
ATOM 693 O O . GLY A 1 94 ? 14.305 -1.014 -13.773 1 89.81 94 GLY A O 1
ATOM 694 N N . GLN A 1 95 ? 12.227 -0.258 -13.773 1 93.44 95 GLN A N 1
ATOM 695 C CA . GLN A 1 95 ? 12.328 0.049 -12.352 1 93.44 95 GLN A CA 1
ATOM 696 C C . GLN A 1 95 ? 11.555 -0.968 -11.516 1 93.44 95 GLN A C 1
ATOM 698 O O . GLN A 1 95 ? 11.586 -0.914 -10.289 1 93.44 95 GLN A O 1
ATOM 703 N N . PHE A 1 96 ? 10.844 -1.789 -12.242 1 97.44 96 PHE A N 1
ATOM 704 C CA . PHE A 1 96 ? 10.086 -2.848 -11.586 1 97.44 96 PHE A CA 1
ATOM 705 C C . PHE A 1 96 ? 10.172 -4.145 -12.383 1 97.44 96 PHE A C 1
ATOM 707 O O . PHE A 1 96 ? 10.094 -4.129 -13.609 1 97.44 96 PHE A O 1
ATOM 714 N N . SER A 1 97 ? 10.352 -5.273 -11.656 1 97.5 97 SER A N 1
ATOM 715 C CA . SER A 1 97 ? 10.352 -6.566 -12.328 1 97.5 97 SER A CA 1
ATOM 716 C C . SER A 1 97 ? 9.844 -7.668 -11.406 1 97.5 97 SER A C 1
ATOM 718 O O . SER A 1 97 ? 9.992 -7.578 -10.188 1 97.5 97 SER A O 1
ATOM 720 N N . CYS A 1 98 ? 9.211 -8.594 -11.992 1 98 98 CYS A N 1
ATOM 721 C CA . CYS A 1 98 ? 8.781 -9.82 -11.32 1 98 98 CYS A CA 1
ATOM 722 C C . CYS A 1 98 ? 9.117 -11.047 -12.164 1 98 98 CYS A C 1
ATOM 724 O O . CYS A 1 98 ? 8.688 -11.156 -13.312 1 98 98 CYS A O 1
ATOM 726 N N . GLU A 1 99 ? 9.859 -11.922 -11.594 1 97.75 99 GLU A N 1
ATOM 727 C CA . GLU A 1 99 ? 10.242 -13.164 -12.25 1 97.75 99 GLU A CA 1
ATOM 728 C C . GLU A 1 99 ? 9.789 -14.383 -11.445 1 97.75 99 GLU A C 1
ATOM 730 O O . GLU A 1 99 ? 9.75 -14.336 -10.219 1 97.75 99 GLU A O 1
ATOM 735 N N . ILE A 1 100 ? 9.469 -15.414 -12.188 1 98.06 100 ILE A N 1
ATOM 736 C CA . ILE A 1 100 ? 9.023 -16.641 -11.531 1 98.06 100 ILE A CA 1
ATOM 737 C C . ILE A 1 100 ? 9.812 -17.828 -12.07 1 98.06 100 ILE A C 1
ATOM 739 O O . ILE A 1 100 ? 10.008 -17.953 -13.281 1 98.06 100 ILE A O 1
ATOM 743 N N . GLU A 1 101 ? 10.281 -18.625 -11.188 1 97.5 101 GLU A N 1
ATOM 744 C CA . GLU A 1 101 ? 11.016 -19.844 -11.547 1 97.5 101 GLU A CA 1
ATOM 745 C C . GLU A 1 101 ? 10.086 -21.047 -11.664 1 97.5 101 GLU A C 1
ATOM 747 O O . GLU A 1 101 ? 9 -21.047 -11.078 1 97.5 101 GLU A O 1
ATOM 752 N N . ARG A 1 102 ? 10.531 -22.062 -12.281 1 97.69 102 ARG A N 1
ATOM 753 C CA . ARG A 1 102 ? 9.734 -23.281 -12.492 1 97.69 102 ARG A CA 1
ATOM 754 C C . ARG A 1 102 ? 9.359 -23.922 -11.164 1 97.69 102 ARG A C 1
ATOM 756 O O . ARG A 1 102 ? 8.281 -24.5 -11.031 1 97.69 102 ARG A O 1
ATOM 763 N N . ASN A 1 103 ? 10.219 -23.797 -10.25 1 96.5 103 ASN A N 1
ATOM 764 C CA . ASN A 1 103 ? 9.953 -24.438 -8.961 1 96.5 103 ASN A CA 1
ATOM 765 C C . ASN A 1 103 ? 8.961 -23.625 -8.133 1 96.5 103 ASN A C 1
ATOM 767 O O . ASN A 1 103 ? 8.625 -24.016 -7.012 1 96.5 103 ASN A O 1
ATOM 771 N N . GLY A 1 104 ? 8.562 -22.469 -8.57 1 96.5 104 GLY A N 1
ATOM 772 C CA . GLY A 1 104 ? 7.539 -21.688 -7.887 1 96.5 104 GLY A CA 1
ATOM 773 C C . GLY A 1 104 ? 8.102 -20.5 -7.137 1 96.5 104 GLY A C 1
ATOM 774 O O . GLY A 1 104 ? 7.363 -19.766 -6.477 1 96.5 104 GLY A O 1
ATOM 775 N N . MET A 1 105 ? 9.422 -20.297 -7.246 1 97.31 105 MET A N 1
ATOM 776 C CA . MET A 1 105 ? 10.023 -19.141 -6.602 1 97.31 105 MET A CA 1
ATOM 777 C C . MET A 1 105 ? 9.695 -17.859 -7.363 1 97.31 105 MET A C 1
ATOM 779 O O . MET A 1 105 ? 9.883 -17.797 -8.578 1 97.31 105 MET A O 1
ATOM 783 N N . VAL A 1 106 ? 9.234 -16.891 -6.605 1 98.19 106 VAL A N 1
ATOM 784 C CA . VAL A 1 106 ? 8.891 -15.602 -7.188 1 98.19 106 VAL A CA 1
ATOM 785 C C . VAL A 1 106 ? 9.875 -14.539 -6.711 1 98.19 106 VAL A C 1
ATOM 787 O O . VAL A 1 106 ? 10.18 -14.453 -5.52 1 98.19 106 VAL A O 1
ATOM 790 N N . HIS A 1 107 ? 10.344 -13.75 -7.625 1 98.38 107 HIS A N 1
ATOM 791 C CA . HIS A 1 107 ? 11.266 -12.656 -7.32 1 98.38 107 HIS A CA 1
ATOM 792 C C . HIS A 1 107 ? 10.711 -11.32 -7.809 1 98.38 107 HIS A C 1
ATOM 794 O O . HIS A 1 107 ? 10.477 -11.141 -9.008 1 98.38 107 HIS A O 1
ATOM 800 N N . VAL A 1 108 ? 10.633 -10.445 -6.863 1 98.25 108 VAL A N 1
ATOM 801 C CA . VAL A 1 108 ? 10.18 -9.094 -7.184 1 98.25 108 VAL A CA 1
ATOM 802 C C . VAL A 1 108 ? 11.289 -8.094 -6.895 1 98.25 108 VAL A C 1
ATOM 804 O O . VAL A 1 108 ? 11.938 -8.164 -5.848 1 98.25 108 VAL A O 1
ATOM 807 N N . ARG A 1 109 ? 11.516 -7.223 -7.82 1 98 109 ARG A N 1
ATOM 808 C CA . ARG A 1 109 ? 12.461 -6.125 -7.66 1 98 109 ARG A CA 1
ATOM 809 C C . ARG A 1 109 ? 11.82 -4.793 -8.031 1 98 109 ARG A C 1
ATOM 811 O O . ARG A 1 109 ? 11.109 -4.699 -9.031 1 98 109 ARG A O 1
ATOM 818 N N . GLY A 1 110 ? 12.094 -3.816 -7.211 1 97.94 110 GLY A N 1
ATOM 819 C CA . GLY A 1 110 ? 11.539 -2.508 -7.508 1 97.94 110 GLY A CA 1
ATOM 820 C C . GLY A 1 110 ? 12.188 -1.386 -6.723 1 97.94 110 GLY A C 1
ATOM 821 O O . GLY A 1 110 ? 13.203 -1.598 -6.055 1 97.94 110 GLY A O 1
ATOM 822 N N . GLU A 1 111 ? 11.602 -0.215 -6.895 1 97.5 111 GLU A N 1
ATOM 823 C CA . GLU A 1 111 ? 12.07 0.987 -6.211 1 97.5 111 GLU A CA 1
ATOM 824 C C . GLU A 1 111 ? 10.922 1.718 -5.523 1 97.5 111 GLU A C 1
ATOM 826 O O . GLU A 1 111 ? 9.898 2.002 -6.148 1 97.5 111 GLU A O 1
ATOM 831 N N . THR A 1 112 ? 11.141 1.942 -4.223 1 95.88 112 THR A N 1
ATOM 832 C CA . THR A 1 112 ? 10.164 2.746 -3.496 1 95.88 112 THR A CA 1
ATOM 833 C C . THR A 1 112 ? 10.438 4.234 -3.695 1 95.88 112 THR A C 1
ATOM 835 O O . THR A 1 112 ? 11.594 4.656 -3.777 1 95.88 112 THR A O 1
ATOM 838 N N . SER A 1 113 ? 9.32 5.047 -3.758 1 94.12 113 SER A N 1
ATOM 839 C CA . SER A 1 113 ? 9.469 6.469 -4.055 1 94.12 113 SER A CA 1
ATOM 840 C C . SER A 1 113 ? 8.977 7.332 -2.895 1 94.12 113 SER A C 1
ATOM 842 O O . SER A 1 113 ? 8.945 8.555 -3 1 94.12 113 SER A O 1
ATOM 844 N N . THR A 1 114 ? 8.625 6.766 -1.824 1 94.25 114 THR A N 1
ATOM 845 C CA . THR A 1 114 ? 8.086 7.496 -0.686 1 94.25 114 THR A CA 1
ATOM 846 C C . THR A 1 114 ? 9.086 7.543 0.46 1 94.25 114 THR A C 1
ATOM 848 O O . THR A 1 114 ? 10.195 7.016 0.341 1 94.25 114 THR A O 1
ATOM 851 N N . GLY A 1 115 ? 8.836 8.195 1.548 1 92.12 115 GLY A N 1
ATOM 852 C CA . GLY A 1 115 ? 9.578 8.148 2.795 1 92.12 115 GLY A CA 1
ATOM 853 C C . GLY A 1 115 ? 10.82 9.023 2.781 1 92.12 115 GLY A C 1
ATOM 854 O O . GLY A 1 115 ? 11.734 8.82 3.58 1 92.12 115 GLY A O 1
ATOM 855 N N . GLY A 1 116 ? 10.945 9.844 1.827 1 94.88 116 GLY A N 1
ATOM 856 C CA . GLY A 1 116 ? 12.062 10.781 1.828 1 94.88 116 GLY A CA 1
ATOM 857 C C . GLY A 1 116 ? 12.008 11.766 2.977 1 94.88 116 GLY A C 1
ATOM 858 O O . GLY A 1 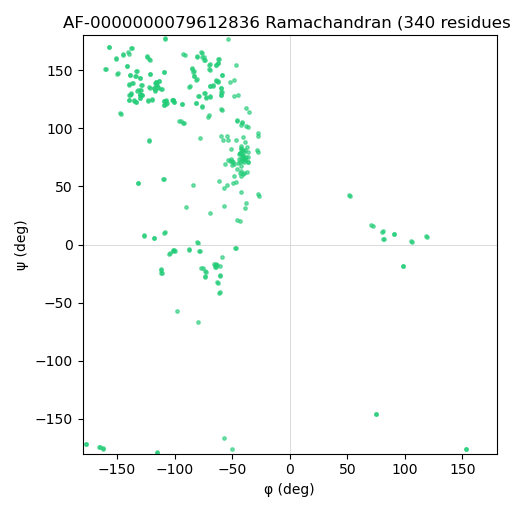116 ? 10.93 12.086 3.479 1 94.88 116 GLY A O 1
ATOM 859 N N . LYS A 1 117 ? 13.164 12.266 3.365 1 95.81 117 LYS A N 1
ATOM 860 C CA . LYS A 1 117 ? 13.234 13.203 4.48 1 95.81 117 LYS A CA 1
ATOM 861 C C . LYS A 1 117 ? 12.703 14.578 4.082 1 95.81 117 LYS A C 1
ATOM 863 O O . LYS A 1 117 ? 12.352 15.391 4.941 1 95.81 117 LYS A O 1
ATOM 868 N N . THR A 1 118 ? 12.82 14.859 2.799 1 97.31 118 THR A N 1
ATOM 869 C CA . THR A 1 118 ? 12.25 16.078 2.219 1 97.31 118 THR A CA 1
ATOM 870 C C . THR A 1 118 ? 11.422 15.742 0.977 1 97.31 118 THR A C 1
ATOM 872 O O . THR A 1 118 ? 11.766 14.828 0.222 1 97.31 118 THR A O 1
ATOM 875 N N . VAL A 1 119 ? 10.328 16.484 0.827 1 96.94 119 VAL A N 1
ATOM 876 C CA . VAL A 1 119 ? 9.477 16.297 -0.341 1 96.94 119 VAL A CA 1
ATOM 877 C C . VAL A 1 119 ? 9.148 17.656 -0.961 1 96.94 119 VAL A C 1
ATOM 879 O O . VAL A 1 119 ? 8.828 18.609 -0.249 1 96.94 119 VAL A O 1
ATOM 882 N N . THR A 1 120 ? 9.305 17.719 -2.26 1 96.75 120 THR A N 1
ATOM 883 C CA . THR A 1 120 ? 8.945 18.938 -2.977 1 96.75 120 THR A CA 1
ATOM 884 C C . THR A 1 120 ? 7.66 18.734 -3.77 1 96.75 120 THR A C 1
ATOM 886 O O . THR A 1 120 ? 7.555 17.812 -4.574 1 96.75 120 THR A O 1
ATOM 889 N N . ARG A 1 121 ? 6.68 19.562 -3.459 1 94.88 121 ARG A N 1
ATOM 890 C CA . ARG A 1 121 ? 5.402 19.562 -4.16 1 94.88 121 ARG A CA 1
ATOM 891 C C . ARG A 1 121 ? 4.926 21 -4.418 1 94.88 121 ARG A C 1
ATOM 893 O O . ARG A 1 121 ? 4.969 21.844 -3.52 1 94.88 121 ARG A O 1
ATOM 900 N N . HIS A 1 122 ? 4.551 21.281 -5.703 1 91.69 122 HIS A N 1
ATOM 901 C CA . HIS A 1 122 ? 4.027 22.578 -6.086 1 91.69 122 HIS A CA 1
ATOM 902 C C . HIS A 1 122 ? 4.961 23.703 -5.641 1 91.69 122 HIS A C 1
ATOM 904 O O . HIS A 1 122 ? 4.516 24.672 -5.027 1 91.69 122 HIS A O 1
ATOM 910 N N . SER A 1 123 ? 6.18 23.5 -5.793 1 91.62 123 SER A N 1
ATOM 911 C CA . SER A 1 123 ? 7.227 24.5 -5.559 1 91.62 123 SER A CA 1
ATOM 912 C C . SER A 1 123 ? 7.402 24.766 -4.07 1 91.62 123 SER A C 1
ATOM 914 O O . SER A 1 123 ? 7.828 25.859 -3.682 1 91.62 123 SER A O 1
ATOM 916 N N . ARG A 1 124 ? 6.898 23.906 -3.24 1 94.62 124 ARG A N 1
ATOM 917 C CA . ARG A 1 124 ? 7.117 23.984 -1.799 1 94.62 124 ARG A CA 1
ATOM 918 C C . ARG A 1 124 ? 7.949 22.797 -1.312 1 94.62 124 ARG A C 1
ATOM 920 O O . ARG A 1 124 ? 7.766 21.672 -1.771 1 94.62 124 ARG A O 1
ATOM 927 N N . VAL A 1 125 ? 8.82 23.109 -0.403 1 97.5 125 VAL A N 1
ATOM 928 C CA . VAL A 1 125 ? 9.633 22.062 0.201 1 97.5 125 VAL A CA 1
ATOM 929 C C . VAL A 1 125 ? 9.086 21.703 1.582 1 97.5 125 VAL A C 1
ATOM 931 O O . VAL A 1 125 ? 8.914 22.578 2.432 1 97.5 125 VAL A O 1
ATOM 934 N N . PHE A 1 126 ? 8.805 20.453 1.733 1 98.12 126 PHE A N 1
ATOM 935 C CA . PHE A 1 126 ? 8.289 19.953 3.002 1 98.12 126 PHE A CA 1
ATOM 936 C C . PHE A 1 126 ? 9.352 19.141 3.727 1 98.12 126 PHE A C 1
ATOM 938 O O . PHE A 1 126 ? 9.891 18.172 3.166 1 98.12 126 PHE A O 1
ATOM 945 N N . GLU A 1 127 ? 9.656 19.547 4.953 1 97.94 127 GLU A N 1
ATOM 946 C CA . GLU A 1 127 ? 10.453 18.703 5.844 1 97.94 127 GLU A CA 1
ATOM 947 C C . GLU A 1 127 ? 9.594 17.641 6.523 1 97.94 127 GLU A C 1
ATOM 949 O O . GLU A 1 127 ? 8.656 17.969 7.254 1 97.94 127 GLU A O 1
ATOM 954 N N . MET A 1 128 ? 9.961 16.391 6.316 1 97.19 128 MET A N 1
ATOM 955 C CA . MET A 1 128 ? 9.141 15.312 6.855 1 97.19 128 MET A CA 1
ATOM 956 C C . MET A 1 128 ? 9.414 15.109 8.344 1 97.19 128 MET A C 1
ATOM 958 O O . MET A 1 128 ? 10.57 14.93 8.742 1 97.19 128 MET A O 1
ATOM 962 N N . LYS A 1 129 ? 8.312 15.125 9.109 1 95.69 129 LYS A N 1
ATOM 963 C CA . LYS A 1 129 ? 8.445 15.102 10.562 1 95.69 129 LYS A CA 1
ATOM 964 C C . LYS A 1 129 ? 7.945 13.773 11.141 1 95.69 129 LYS A C 1
ATOM 966 O O . LYS A 1 129 ? 8.281 13.422 12.273 1 95.69 129 LYS A O 1
ATOM 971 N N . PHE A 1 130 ? 7.145 13.133 10.508 1 95.56 130 PHE A N 1
ATOM 972 C CA . PHE A 1 130 ? 6.609 11.82 10.852 1 95.56 130 PHE A CA 1
ATOM 973 C C . PHE A 1 130 ? 6.594 10.906 9.633 1 95.56 130 PHE A C 1
ATOM 975 O O . PHE A 1 130 ? 6.039 11.258 8.594 1 95.56 130 PHE A O 1
ATOM 982 N N . GLN A 1 131 ? 7.227 9.742 9.719 1 95.38 131 GLN A N 1
ATOM 983 C CA . GLN A 1 131 ? 7.336 8.867 8.562 1 95.38 131 GLN A CA 1
ATOM 984 C C . GLN A 1 131 ? 7.145 7.406 8.953 1 95.38 131 GLN A C 1
ATOM 986 O O . GLN A 1 131 ? 7.844 6.898 9.836 1 95.38 131 GLN A O 1
ATOM 991 N N . GLN A 1 132 ? 6.223 6.781 8.312 1 95.56 132 GLN A N 1
ATOM 992 C CA . GLN A 1 132 ? 6.023 5.344 8.469 1 95.56 132 GLN A CA 1
ATOM 993 C C . GLN A 1 132 ? 6.387 4.598 7.188 1 95.56 132 GLN A C 1
ATOM 995 O O . GLN A 1 132 ? 6.723 3.412 7.227 1 95.56 132 GLN A O 1
ATOM 1000 N N . GLN A 1 133 ? 6.379 5.312 6.055 1 96.31 133 GLN A N 1
ATOM 1001 C CA . GLN A 1 133 ? 6.625 4.68 4.762 1 96.31 133 GLN A CA 1
ATOM 1002 C C . GLN A 1 133 ? 8.102 4.328 4.594 1 96.31 133 GLN A C 1
ATOM 1004 O O . GLN A 1 133 ? 8.961 4.895 5.27 1 96.31 133 GLN A O 1
ATOM 1009 N N . SER A 1 134 ? 8.32 3.428 3.721 1 95.75 134 SER A N 1
ATOM 1010 C CA . SER A 1 134 ? 9.688 3.041 3.396 1 95.75 134 SER A CA 1
ATOM 1011 C C . SER A 1 134 ? 10.438 4.176 2.707 1 95.75 134 SER A C 1
ATOM 1013 O O . SER A 1 134 ? 9.875 4.863 1.851 1 95.75 134 SER A O 1
ATOM 1015 N N . PRO A 1 135 ? 11.711 4.387 3.131 1 95.88 135 PRO A N 1
ATOM 1016 C CA . PRO A 1 135 ? 12.5 5.383 2.406 1 95.88 135 PRO A CA 1
ATOM 1017 C C . PRO A 1 135 ? 12.703 5.02 0.936 1 95.88 135 PRO A C 1
ATOM 1019 O O . PRO A 1 135 ? 12.523 3.863 0.552 1 95.88 135 PRO A O 1
ATOM 1022 N N . PRO A 1 136 ? 13.016 6.02 0.156 1 96.62 136 PRO A N 1
ATOM 1023 C CA . PRO A 1 136 ? 13.242 5.73 -1.263 1 96.62 136 PRO A CA 1
ATOM 1024 C C . PRO A 1 136 ? 14.445 4.828 -1.498 1 96.62 136 PRO A C 1
ATOM 1026 O O . PRO A 1 136 ? 15.453 4.938 -0.794 1 96.62 136 PRO A O 1
ATOM 1029 N N . GLY A 1 137 ? 14.312 3.934 -2.438 1 97 137 GLY A N 1
ATOM 1030 C CA . GLY A 1 137 ? 15.43 3.066 -2.789 1 97 137 GLY A CA 1
ATOM 1031 C C . GLY A 1 137 ? 14.984 1.732 -3.359 1 97 137 GLY A C 1
ATOM 1032 O O . GLY A 1 137 ? 13.797 1.503 -3.568 1 97 137 GLY A O 1
ATOM 1033 N N . LEU A 1 138 ? 15.984 0.906 -3.592 1 97.56 138 LEU A N 1
ATOM 1034 C CA . LEU A 1 138 ? 15.75 -0.397 -4.203 1 97.56 138 LEU A CA 1
ATOM 1035 C C . LEU A 1 138 ? 15.336 -1.423 -3.152 1 97.56 138 LEU A C 1
ATOM 1037 O O . LEU A 1 138 ? 15.727 -1.317 -1.987 1 97.56 138 LEU A O 1
ATOM 1041 N N . PHE A 1 139 ? 14.531 -2.338 -3.586 1 97.62 139 PHE A N 1
ATOM 1042 C CA . PHE A 1 139 ? 14.18 -3.451 -2.713 1 97.62 139 PHE A CA 1
ATOM 1043 C C . PHE A 1 139 ? 14.023 -4.738 -3.514 1 97.62 139 PHE A C 1
ATOM 1045 O O . PHE A 1 139 ? 13.922 -4.703 -4.742 1 97.62 139 PHE A O 1
ATOM 1052 N N . THR A 1 140 ? 14.047 -5.82 -2.834 1 97.75 140 THR A N 1
ATOM 1053 C CA . THR A 1 140 ? 13.703 -7.125 -3.391 1 97.75 140 THR A CA 1
ATOM 1054 C C . THR A 1 140 ? 12.742 -7.871 -2.467 1 97.75 140 THR A C 1
ATOM 1056 O O . THR A 1 140 ? 12.727 -7.637 -1.257 1 97.75 140 THR A O 1
ATOM 1059 N N . LEU A 1 141 ? 11.922 -8.664 -3.039 1 97.62 141 LEU A N 1
ATOM 1060 C CA . LEU A 1 141 ? 10.977 -9.531 -2.346 1 97.62 141 LEU A CA 1
ATOM 1061 C C . LEU A 1 141 ? 10.898 -10.906 -3.01 1 97.62 141 LEU A C 1
ATOM 1063 O O . LEU A 1 141 ? 10.781 -11 -4.234 1 97.62 141 LEU A O 1
ATOM 1067 N N . SER A 1 142 ? 11.047 -11.891 -2.215 1 97.75 142 SER A N 1
ATOM 1068 C CA . SER A 1 142 ? 10.938 -13.242 -2.758 1 97.75 142 SER A CA 1
ATOM 1069 C C . SER A 1 142 ? 10.062 -14.125 -1.876 1 97.75 142 SER A C 1
ATOM 1071 O O . SER A 1 142 ? 10.086 -14.008 -0.649 1 97.75 142 SER A O 1
ATOM 1073 N N . PHE A 1 143 ? 9.359 -14.977 -2.459 1 97.12 143 PHE A N 1
ATOM 1074 C CA . PHE A 1 143 ? 8.531 -15.969 -1.78 1 97.12 143 PHE A CA 1
ATOM 1075 C C . PHE A 1 143 ? 8.273 -17.172 -2.68 1 97.12 143 PHE A C 1
ATOM 1077 O O . PHE A 1 143 ? 8.562 -17.125 -3.877 1 97.12 143 PHE A O 1
ATOM 1084 N N . SER A 1 144 ? 7.727 -18.188 -2.086 1 96.44 144 SER A N 1
ATOM 1085 C CA . SER A 1 144 ? 7.508 -19.406 -2.848 1 96.44 144 SER A CA 1
ATOM 1086 C C . SER A 1 144 ? 6.02 -19.734 -2.973 1 96.44 144 SER A C 1
ATOM 1088 O O . SER A 1 144 ? 5.266 -19.578 -2.01 1 96.44 144 SER A O 1
ATOM 1090 N N . LEU A 1 145 ? 5.707 -20.156 -4.184 1 96.75 145 LEU A N 1
ATOM 1091 C CA . LEU A 1 145 ? 4.395 -20.75 -4.395 1 96.75 145 LEU A CA 1
ATOM 1092 C C . LEU A 1 145 ? 4.375 -22.203 -3.934 1 96.75 145 LEU A C 1
ATOM 1094 O O . LEU A 1 145 ? 5.43 -22.797 -3.695 1 96.75 145 LEU A O 1
ATOM 1098 N N . PRO A 1 146 ? 3.172 -22.734 -3.713 1 94.88 146 PRO A N 1
ATOM 1099 C CA . PRO A 1 146 ? 3.057 -24.047 -3.09 1 94.88 146 PRO A CA 1
ATOM 1100 C C . PRO A 1 146 ? 3.646 -25.172 -3.953 1 94.88 146 PRO A C 1
ATOM 1102 O O . PRO A 1 146 ? 3.883 -26.266 -3.463 1 94.88 146 PRO A O 1
ATOM 1105 N N . GLY A 1 147 ? 3.867 -24.938 -5.289 1 95.19 147 GLY A N 1
ATOM 1106 C CA . GLY A 1 147 ? 4.383 -25.969 -6.172 1 95.19 147 GLY A CA 1
ATOM 1107 C C . GLY A 1 147 ? 4.961 -25.422 -7.461 1 95.19 147 GLY A C 1
ATOM 1108 O O . GLY A 1 147 ? 5.051 -24.203 -7.641 1 95.19 147 GLY A O 1
ATOM 1109 N N . PRO A 1 148 ? 5.363 -26.328 -8.344 1 97 148 PRO A N 1
ATOM 1110 C CA . PRO A 1 148 ? 5.977 -25.906 -9.602 1 97 148 PRO A CA 1
ATOM 1111 C C . PRO A 1 148 ? 4.988 -25.219 -10.547 1 97 148 PRO A C 1
ATOM 1113 O O . PRO A 1 148 ? 3.783 -25.484 -10.477 1 97 148 PRO A O 1
ATOM 1116 N N . VAL A 1 149 ? 5.586 -24.406 -11.406 1 98.19 149 VAL A N 1
ATOM 1117 C CA . VAL A 1 149 ? 4.754 -23.641 -12.328 1 98.19 149 VAL A CA 1
ATOM 1118 C C . VAL A 1 149 ? 5.414 -23.594 -13.703 1 98.19 149 VAL A C 1
ATOM 1120 O O . VAL A 1 149 ? 6.57 -23.984 -13.852 1 98.19 149 VAL A O 1
ATOM 1123 N N . ASP A 1 150 ? 4.621 -23.188 -14.719 1 97.88 150 ASP A N 1
ATOM 1124 C CA . ASP A 1 150 ? 5.152 -22.875 -16.047 1 97.88 150 ASP A CA 1
ATOM 1125 C C . ASP A 1 150 ? 5.398 -21.375 -16.188 1 97.88 150 ASP A C 1
ATOM 1127 O O . ASP A 1 150 ? 4.457 -20.609 -16.406 1 97.88 150 ASP A O 1
ATOM 1131 N N . PRO A 1 151 ? 6.664 -20.984 -16.156 1 96.75 151 PRO A N 1
ATOM 1132 C CA . PRO A 1 151 ? 6.961 -19.547 -16.188 1 96.75 151 PRO A CA 1
ATOM 1133 C C . PRO A 1 151 ? 6.508 -18.875 -17.469 1 96.75 151 PRO A C 1
ATOM 1135 O O . PRO A 1 151 ? 6.387 -17.641 -17.516 1 96.75 151 PRO A O 1
ATOM 1138 N N . ARG A 1 152 ? 6.246 -19.688 -18.531 1 97.06 152 ARG A N 1
ATOM 1139 C CA . ARG A 1 152 ? 5.816 -19.141 -19.812 1 97.06 152 ARG A CA 1
ATOM 1140 C C . ARG A 1 152 ? 4.352 -18.703 -19.766 1 97.06 152 ARG A C 1
ATOM 1142 O O . ARG A 1 152 ? 3.9 -17.922 -20.594 1 97.06 152 ARG A O 1
ATOM 1149 N N . LEU A 1 153 ? 3.639 -19.234 -18.828 1 96.94 153 LEU A N 1
ATOM 1150 C CA . LEU A 1 153 ? 2.219 -18.922 -18.688 1 96.94 153 LEU A CA 1
ATOM 1151 C C . LEU A 1 153 ? 1.961 -18.078 -17.453 1 96.94 153 LEU A C 1
ATOM 1153 O O . LEU A 1 153 ? 1.243 -18.516 -16.547 1 96.94 153 LEU A O 1
ATOM 1157 N N . PHE A 1 154 ? 2.635 -17.047 -17.469 1 97.06 154 PHE A N 1
ATOM 1158 C CA . PHE A 1 154 ? 2.637 -16.062 -16.406 1 97.06 154 PHE A CA 1
ATOM 1159 C C . PHE A 1 154 ? 1.928 -14.781 -16.844 1 97.06 154 PHE A C 1
ATOM 1161 O O . PHE A 1 154 ? 2.297 -14.18 -17.859 1 97.06 154 PHE A O 1
ATOM 1168 N N . SER A 1 155 ? 0.835 -14.328 -16.062 1 97.5 155 SER A N 1
ATOM 1169 C CA . SER A 1 155 ? 0.04 -13.156 -16.406 1 97.5 155 SER A CA 1
ATOM 1170 C C . SER A 1 155 ? 0.053 -12.133 -15.273 1 97.5 155 SER A C 1
ATOM 1172 O O . SER A 1 155 ? -0.805 -12.164 -14.383 1 97.5 155 SER A O 1
ATOM 1174 N N . PRO A 1 156 ? 1.022 -11.227 -15.297 1 97 156 PRO A N 1
ATOM 1175 C CA . PRO A 1 156 ? 1.123 -10.188 -14.273 1 97 156 PRO A CA 1
ATOM 1176 C C . PRO A 1 156 ? 0.259 -8.969 -14.578 1 97 156 PRO A C 1
ATOM 1178 O O . PRO A 1 156 ? -0.041 -8.703 -15.75 1 97 156 PRO A O 1
ATOM 1181 N N . ASN A 1 157 ? -0.179 -8.281 -13.555 1 96.94 157 ASN A N 1
ATOM 1182 C CA . ASN A 1 157 ? -0.913 -7.02 -13.625 1 96.94 157 ASN A CA 1
ATOM 1183 C C . ASN A 1 157 ? -0.593 -6.117 -12.438 1 96.94 157 ASN A C 1
ATOM 1185 O O . ASN A 1 157 ? -0.897 -6.461 -11.297 1 96.94 157 ASN A O 1
ATOM 1189 N N . PHE A 1 158 ? 0.058 -5 -12.766 1 97.25 158 PHE A N 1
ATOM 1190 C CA . PHE A 1 158 ? 0.296 -4.012 -11.719 1 97.25 158 PHE A CA 1
ATOM 1191 C C . PHE A 1 158 ? -0.821 -2.975 -11.695 1 97.25 158 PHE A C 1
ATOM 1193 O O . PHE A 1 158 ? -0.827 -2.039 -12.5 1 97.25 158 PHE A O 1
ATOM 1200 N N . ARG A 1 159 ? -1.714 -3.051 -10.727 1 96.25 159 ARG A N 1
ATOM 1201 C CA . ARG A 1 159 ? -2.961 -2.293 -10.68 1 96.25 159 ARG A CA 1
ATOM 1202 C C . ARG A 1 159 ? -2.709 -0.846 -10.273 1 96.25 159 ARG A C 1
ATOM 1204 O O . ARG A 1 159 ? -1.685 -0.537 -9.664 1 96.25 159 ARG A O 1
ATOM 1211 N N . SER A 1 160 ? -3.67 -0.02 -10.492 1 94.19 160 SER A N 1
ATOM 1212 C CA . SER A 1 160 ? -3.58 1.4 -10.172 1 94.19 160 SER A CA 1
ATOM 1213 C C . SER A 1 160 ? -3.826 1.647 -8.688 1 94.19 160 SER A C 1
ATOM 1215 O O . SER A 1 160 ? -3.809 2.793 -8.234 1 94.19 160 SER A O 1
ATOM 1217 N N . ASP A 1 161 ? -4.035 0.667 -7.949 1 95.38 161 ASP A N 1
ATOM 1218 C CA . ASP A 1 161 ? -4.238 0.837 -6.516 1 95.38 161 ASP A CA 1
ATOM 1219 C C . ASP A 1 161 ? -3.037 0.327 -5.723 1 95.38 161 ASP A C 1
ATOM 1221 O O . ASP A 1 161 ? -3.129 0.117 -4.512 1 95.38 161 ASP A O 1
ATOM 1225 N N . GLY A 1 162 ? -1.991 0.044 -6.414 1 97.12 162 GLY A N 1
ATOM 1226 C CA . GLY A 1 162 ? -0.745 -0.282 -5.742 1 97.12 162 GLY A CA 1
ATOM 1227 C C . GLY A 1 162 ? -0.588 -1.765 -5.461 1 97.12 162 GLY A C 1
ATOM 1228 O O . GLY A 1 162 ? 0.329 -2.172 -4.746 1 97.12 162 GLY A O 1
ATOM 1229 N N . ILE A 1 163 ? -1.498 -2.566 -6.023 1 98.25 163 ILE A N 1
ATOM 1230 C CA . ILE A 1 163 ? -1.428 -4.016 -5.875 1 98.25 163 ILE A CA 1
ATOM 1231 C C . ILE A 1 163 ? -0.85 -4.637 -7.145 1 98.25 163 ILE A C 1
ATOM 1233 O O . ILE A 1 163 ? -1.34 -4.383 -8.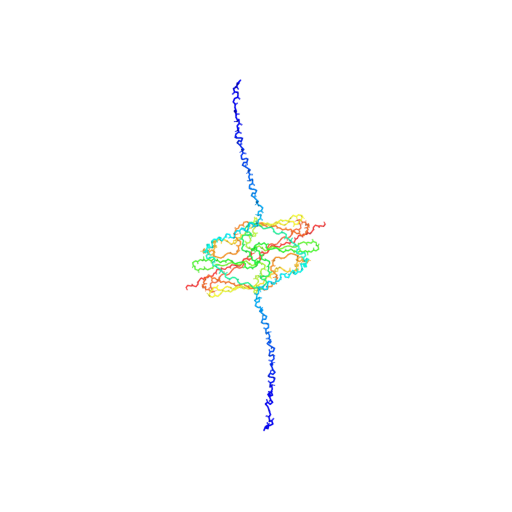25 1 98.25 163 ILE A O 1
ATOM 1237 N N . PHE A 1 164 ? 0.224 -5.406 -6.949 1 98.25 164 PHE A N 1
ATOM 1238 C CA . PHE A 1 164 ? 0.702 -6.25 -8.039 1 98.25 164 PHE A CA 1
ATOM 1239 C C . PHE A 1 164 ? 0.103 -7.648 -7.941 1 98.25 164 PHE A C 1
ATOM 1241 O O . PHE A 1 164 ? 0.249 -8.32 -6.918 1 98.25 164 PHE A O 1
ATOM 1248 N N . GLU A 1 165 ? -0.584 -8.047 -8.93 1 98.38 165 GLU A N 1
ATOM 1249 C CA . GLU A 1 165 ? -1.162 -9.391 -8.891 1 98.38 165 GLU A CA 1
ATOM 1250 C C . GLU A 1 165 ? -0.719 -10.211 -10.102 1 98.38 165 GLU A C 1
ATOM 1252 O O . GLU A 1 165 ? -0.296 -9.648 -11.117 1 98.38 165 GLU A O 1
ATOM 1257 N N . ALA A 1 166 ? -0.867 -11.523 -9.992 1 98.44 166 ALA A N 1
ATOM 1258 C CA . ALA A 1 166 ? -0.5 -12.375 -11.125 1 98.44 166 ALA A CA 1
ATOM 1259 C C . ALA A 1 166 ? -1.168 -13.742 -11.023 1 98.44 166 ALA A C 1
ATOM 1261 O O . ALA A 1 166 ? -1.486 -14.203 -9.922 1 98.44 166 ALA A O 1
ATOM 1262 N N . ILE A 1 167 ? -1.399 -14.305 -12.18 1 98.5 167 ILE A N 1
ATOM 1263 C CA . ILE A 1 167 ? -1.803 -15.703 -12.328 1 98.5 167 ILE A CA 1
ATOM 1264 C C . ILE A 1 167 ? -0.704 -16.484 -13.047 1 98.5 167 ILE A C 1
ATOM 1266 O O . ILE A 1 167 ? -0.123 -16 -14.023 1 98.5 167 ILE A O 1
ATOM 1270 N N . VAL A 1 168 ? -0.378 -17.625 -12.57 1 98.19 168 VAL A N 1
ATOM 1271 C CA . VAL A 1 168 ? 0.601 -18.484 -13.219 1 98.19 168 VAL A CA 1
ATOM 1272 C C . VAL A 1 168 ? 0.097 -19.922 -13.219 1 98.19 168 VAL A C 1
ATOM 1274 O O . VAL A 1 168 ? -0.445 -20.406 -12.219 1 98.19 168 VAL A O 1
ATOM 1277 N N . MET A 1 169 ? 0.309 -20.578 -14.32 1 98.19 169 MET A N 1
ATOM 1278 C CA . MET A 1 169 ? -0.198 -21.938 -14.469 1 98.19 169 MET A CA 1
ATOM 1279 C C . MET A 1 169 ? 0.73 -22.938 -13.789 1 98.19 169 MET A C 1
ATOM 1281 O O . MET A 1 169 ? 1.953 -22.797 -13.859 1 98.19 169 MET A O 1
ATOM 1285 N N . LYS A 1 170 ? 0.042 -23.906 -13.195 1 97.12 170 LYS A N 1
ATOM 1286 C CA . LYS A 1 170 ? 0.792 -25.016 -12.609 1 97.12 170 LYS A CA 1
ATOM 1287 C C . LYS A 1 170 ? 1.433 -25.875 -13.695 1 97.12 170 LYS A C 1
ATOM 1289 O O . LYS A 1 170 ? 0.944 -25.922 -14.828 1 97.12 170 LYS A O 1
ATOM 1294 N N . CYS A 1 171 ? 2.57 -26.422 -13.203 1 90.75 171 CYS A N 1
ATOM 1295 C CA . CYS A 1 171 ? 3.158 -27.375 -14.125 1 90.75 171 CYS A CA 1
ATOM 1296 C C . CYS A 1 171 ? 2.336 -28.656 -14.172 1 90.75 171 CYS A C 1
ATOM 1298 O O . CYS A 1 171 ? 1.808 -29.109 -13.148 1 90.75 171 CYS A O 1
ATOM 1300 N N . GLU A 1 172 ? 1.848 -29.219 -15.391 1 73.06 172 GLU A N 1
ATOM 1301 C CA . GLU A 1 172 ? 1.188 -30.516 -15.562 1 73.06 172 GLU A CA 1
ATOM 1302 C C . GLU A 1 172 ? 2.086 -31.656 -15.109 1 73.06 172 GLU A C 1
ATOM 1304 O O . GLU A 1 172 ? 3.314 -31.547 -15.156 1 73.06 172 GLU A O 1
ATOM 1309 N N . MET B 1 1 ? -32.562 -21.594 116.312 1 21.22 1 MET B N 1
ATOM 1310 C CA . MET B 1 1 ? -31.531 -22.375 115.688 1 21.22 1 MET B CA 1
ATOM 1311 C C . MET B 1 1 ? -31.859 -22.578 114.188 1 21.22 1 MET B C 1
ATOM 1313 O O . MET B 1 1 ? -31.422 -23.547 113.562 1 21.22 1 MET B O 1
ATOM 1317 N N . ALA B 1 2 ? -32.906 -21.734 113.875 1 18.69 2 ALA B N 1
ATOM 1318 C CA . ALA B 1 2 ? -33.781 -21.938 112.75 1 18.69 2 ALA B CA 1
ATOM 1319 C C . ALA B 1 2 ? -33 -22.188 111.438 1 18.69 2 ALA B C 1
ATOM 1321 O O . ALA B 1 2 ? -31.812 -21.859 111.375 1 18.69 2 ALA B O 1
ATOM 1322 N N . ALA B 1 3 ? -33.688 -22.297 110.438 1 19.55 3 ALA B N 1
ATOM 1323 C CA . ALA B 1 3 ? -33.938 -23.062 109.188 1 19.55 3 ALA B CA 1
ATOM 1324 C C . ALA B 1 3 ? -32.969 -22.656 108.062 1 19.55 3 ALA B C 1
ATOM 1326 O O . ALA B 1 3 ? -32.469 -23.5 107.375 1 19.55 3 ALA B O 1
ATOM 1327 N N . LYS B 1 4 ? -33.188 -21.422 107.688 1 24.25 4 LYS B N 1
ATOM 1328 C CA . LYS B 1 4 ? -33.531 -21.156 106.312 1 24.25 4 LYS B CA 1
ATOM 1329 C C . LYS B 1 4 ? -32.312 -21.047 105.438 1 24.25 4 LYS B C 1
ATOM 1331 O O . LYS B 1 4 ? -31.625 -20.016 105.375 1 24.25 4 LYS B O 1
ATOM 1336 N N . GLY B 1 5 ? -31.469 -22.062 105.562 1 22.55 5 GLY B N 1
ATOM 1337 C CA . GLY B 1 5 ? -30.109 -21.906 105.125 1 22.55 5 GLY B CA 1
ATOM 1338 C C . GLY B 1 5 ? -30.031 -21.438 103.688 1 22.55 5 GLY B C 1
ATOM 1339 O O . GLY B 1 5 ? -31.031 -21.391 102.938 1 22.55 5 GLY B O 1
ATOM 1340 N N . SER B 1 6 ? -28.859 -21.172 103.125 1 24.89 6 SER B N 1
ATOM 1341 C CA . SER B 1 6 ? -28.031 -20.344 102.25 1 24.89 6 SER B CA 1
ATOM 1342 C C . SER B 1 6 ? -28.062 -20.844 100.812 1 24.89 6 SER B C 1
ATOM 1344 O O . SER B 1 6 ? -27.141 -20.594 100.062 1 24.89 6 SER B O 1
ATOM 1346 N N . ASN B 1 7 ? -29.328 -21.422 100.5 1 26.02 7 ASN B N 1
ATOM 1347 C CA . ASN B 1 7 ? -29.266 -22.219 99.25 1 26.02 7 ASN B CA 1
ATOM 1348 C C . ASN B 1 7 ? -28.641 -21.406 98.125 1 26.02 7 ASN B C 1
ATOM 1350 O O . ASN B 1 7 ? -29.203 -20.391 97.688 1 26.02 7 ASN B O 1
ATOM 1354 N N . GLU B 1 8 ? -27.328 -21.375 98.125 1 26.5 8 GLU B N 1
ATOM 1355 C CA . GLU B 1 8 ? -26.391 -20.688 97.25 1 26.5 8 GLU B CA 1
ATOM 1356 C C . GLU B 1 8 ? -26.656 -21.031 95.812 1 26.5 8 GLU B C 1
ATOM 1358 O O . GLU B 1 8 ? -26.484 -22.172 95.375 1 26.5 8 GLU B O 1
ATOM 1363 N N . ASN B 1 9 ? -28.031 -20.828 95.5 1 26.16 9 ASN B N 1
ATOM 1364 C CA . ASN B 1 9 ? -28.438 -21.203 94.125 1 26.16 9 ASN B CA 1
ATOM 1365 C C . ASN B 1 9 ? -27.391 -20.75 93.125 1 26.16 9 ASN B C 1
ATOM 1367 O O . ASN B 1 9 ? -27.094 -19.562 93 1 26.16 9 ASN B O 1
ATOM 1371 N N . GLY B 1 10 ? -26.312 -21.594 93 1 25.34 10 GLY B N 1
ATOM 1372 C CA . GLY B 1 10 ? -25.172 -21.484 92.125 1 25.34 10 GLY B CA 1
ATOM 1373 C C . GLY B 1 10 ? -25.562 -21.188 90.688 1 25.34 10 GLY B C 1
ATOM 1374 O O . GLY B 1 10 ? -26.219 -22 90.062 1 25.34 10 GLY B O 1
ATOM 1375 N N . ASN B 1 11 ? -26.297 -20 90.562 1 24.92 11 ASN B N 1
ATOM 1376 C CA . ASN B 1 11 ? -26.703 -19.578 89.25 1 24.92 11 ASN B CA 1
ATOM 1377 C C . ASN B 1 11 ? -25.609 -19.859 88.188 1 24.92 11 ASN B C 1
ATOM 1379 O O . ASN B 1 11 ? -24.5 -19.328 88.312 1 24.92 11 ASN B O 1
ATOM 1383 N N . SER B 1 12 ? -25.484 -21.203 87.812 1 26.05 12 SER B N 1
ATOM 1384 C CA . SER B 1 12 ? -24.656 -21.75 86.688 1 26.05 12 SER B CA 1
ATOM 1385 C C . SER B 1 12 ? -24.656 -20.844 85.5 1 26.05 12 SER B C 1
ATOM 1387 O O . SER B 1 12 ? -25.703 -20.641 84.875 1 26.05 12 SER B O 1
ATOM 1389 N N . SER B 1 13 ? -24.094 -19.578 85.75 1 27.47 13 SER B N 1
ATOM 1390 C CA . SER B 1 13 ? -23.984 -18.656 84.625 1 27.47 13 SER B CA 1
ATOM 1391 C C . SER B 1 13 ? -23.484 -19.359 83.375 1 27.47 13 SER B C 1
ATOM 1393 O O . SER B 1 13 ? -22.438 -19.984 83.375 1 27.47 13 SER B O 1
ATOM 1395 N N . ASN B 1 14 ? -24.484 -20.062 82.75 1 26.08 14 ASN B N 1
ATOM 1396 C CA . ASN B 1 14 ? -24.281 -20.703 81.438 1 26.08 14 ASN B CA 1
ATOM 1397 C C . ASN B 1 14 ? -23.422 -19.844 80.5 1 26.08 14 ASN B C 1
ATOM 1399 O O . ASN B 1 14 ? -23.75 -18.688 80.25 1 26.08 14 ASN B O 1
ATOM 1403 N N . VAL B 1 15 ? -22.062 -19.984 80.75 1 27.23 15 VAL B N 1
ATOM 1404 C CA . VAL B 1 15 ? -21.031 -19.406 79.875 1 27.23 15 VAL B CA 1
ATOM 1405 C C . VAL B 1 15 ? -21.375 -19.609 78.438 1 27.23 15 VAL B C 1
ATOM 1407 O O . VAL B 1 15 ? -21.5 -20.75 77.938 1 27.23 15 VAL B O 1
ATOM 1410 N N . ILE B 1 16 ? -22.5 -18.891 78 1 27.55 16 ILE B N 1
ATOM 1411 C CA . ILE B 1 16 ? -22.812 -18.953 76.562 1 27.55 16 ILE B CA 1
ATOM 1412 C C . ILE B 1 16 ? -21.516 -18.828 75.75 1 27.55 16 ILE B C 1
ATOM 1414 O O . ILE B 1 16 ? -20.781 -17.859 75.938 1 27.55 16 ILE B O 1
ATOM 1418 N N . GLU B 1 17 ? -20.812 -20.016 75.562 1 26.39 17 GLU B N 1
ATOM 1419 C CA . GLU B 1 17 ? -19.641 -20.125 74.75 1 26.39 17 GLU B CA 1
ATOM 1420 C C . GLU B 1 17 ? -19.875 -19.391 73.375 1 26.39 17 GLU B C 1
ATOM 1422 O O . GLU B 1 17 ? -20.781 -19.734 72.625 1 26.39 17 GLU B O 1
ATOM 1427 N N . GLU B 1 18 ? -20.047 -18.047 73.562 1 25.75 18 GLU B N 1
ATOM 1428 C CA . GLU B 1 18 ? -20.156 -17.328 72.312 1 25.75 18 GLU B CA 1
ATOM 1429 C C . GLU B 1 18 ? -19.125 -17.844 71.25 1 25.75 18 GLU B C 1
ATOM 1431 O O . GLU B 1 18 ? -17.938 -17.891 71.562 1 25.75 18 GLU B O 1
ATOM 1436 N N . ASN B 1 19 ? -19.531 -18.969 70.625 1 24.5 19 ASN B N 1
ATOM 1437 C CA . ASN B 1 19 ? -18.812 -19.516 69.438 1 24.5 19 ASN B CA 1
ATOM 1438 C C . ASN B 1 19 ? -18.297 -18.406 68.562 1 24.5 19 ASN B C 1
ATOM 1440 O O . ASN B 1 19 ? -19.078 -17.594 68.062 1 24.5 19 ASN B O 1
ATOM 1444 N N . LEU B 1 20 ? -17.234 -17.797 69.062 1 22.19 20 LEU B N 1
ATOM 1445 C CA . LEU B 1 20 ? -16.469 -16.828 68.312 1 22.19 20 LEU B CA 1
ATOM 1446 C C . LEU B 1 20 ? -16.312 -17.266 66.875 1 22.19 20 LEU B C 1
ATOM 1448 O O . LEU B 1 20 ? -15.742 -18.328 66.562 1 22.19 20 LEU B O 1
ATOM 1452 N N . ASN B 1 21 ? -17.422 -17.109 66.062 1 24.67 21 ASN B N 1
ATOM 1453 C CA . ASN B 1 21 ? -17.375 -17.281 64.625 1 24.67 21 ASN B CA 1
ATOM 1454 C C . ASN B 1 21 ? -16.078 -16.719 64.062 1 24.67 21 ASN B C 1
ATOM 1456 O O . ASN B 1 21 ? -15.82 -15.516 64.188 1 24.67 21 ASN B O 1
ATOM 1460 N N . GLU B 1 22 ? -15.031 -17.453 64.312 1 23.25 22 GLU B N 1
ATOM 1461 C CA . GLU B 1 22 ? -13.773 -17.109 63.656 1 23.25 22 GLU B CA 1
ATOM 1462 C C . GLU B 1 22 ? -14 -16.734 62.188 1 23.25 22 GLU B C 1
ATOM 1464 O O . GLU B 1 22 ? -14.422 -17.578 61.375 1 23.25 22 GLU B O 1
ATOM 1469 N N . LYS B 1 23 ? -14.609 -15.547 61.969 1 26.48 23 LYS B N 1
ATOM 1470 C CA . LYS B 1 23 ? -14.617 -15.047 60.594 1 26.48 23 LYS B CA 1
ATOM 1471 C C . LYS B 1 23 ? -13.266 -15.25 59.938 1 26.48 23 LYS B C 1
ATOM 1473 O O . LYS B 1 23 ? -12.25 -14.711 60.406 1 26.48 23 LYS B O 1
ATOM 1478 N N . GLN B 1 24 ? -12.992 -16.469 59.594 1 22.31 24 GLN B N 1
ATOM 1479 C CA . GLN B 1 24 ? -11.805 -16.703 58.781 1 22.31 24 GLN B CA 1
ATOM 1480 C C . GLN B 1 24 ? -11.656 -15.609 57.719 1 22.31 24 GLN B C 1
ATOM 1482 O O . GLN B 1 24 ? -12.516 -15.461 56.844 1 22.31 24 GLN B O 1
ATOM 1487 N N . ALA B 1 25 ? -11.242 -14.453 58.188 1 25.31 25 ALA B N 1
ATOM 1488 C CA . ALA B 1 25 ? -10.859 -13.43 57.219 1 25.31 25 ALA B CA 1
ATOM 1489 C C . ALA B 1 25 ? -10.031 -14.031 56.062 1 25.31 25 ALA B C 1
ATOM 1491 O O . ALA B 1 25 ? -8.898 -14.469 56.281 1 25.31 25 ALA B O 1
ATOM 1492 N N . THR B 1 26 ? -10.688 -14.922 55.312 1 26.41 26 THR B N 1
ATOM 1493 C CA . THR B 1 26 ? -9.953 -15.367 54.125 1 26.41 26 THR B CA 1
ATOM 1494 C C . THR B 1 26 ? -9.219 -14.203 53.469 1 26.41 26 THR B C 1
ATOM 1496 O O . THR B 1 26 ? -9.828 -13.172 53.188 1 26.41 26 THR B O 1
ATOM 1499 N N . ASP B 1 27 ? -8.148 -13.938 54.062 1 28 27 ASP B N 1
ATOM 1500 C CA . ASP B 1 27 ? -7.227 -12.969 53.469 1 28 27 ASP B CA 1
ATOM 1501 C C . ASP B 1 27 ? -7.133 -13.156 51.938 1 28 27 ASP B C 1
ATOM 1503 O O . ASP B 1 27 ? -6.543 -14.133 51.469 1 28 27 ASP B O 1
ATOM 1507 N N . TYR B 1 28 ? -8.258 -12.992 51.312 1 27.34 28 TYR B N 1
ATOM 1508 C CA . TYR B 1 28 ? -8.273 -13.047 49.844 1 27.34 28 TYR B CA 1
ATOM 1509 C C . TYR B 1 28 ? -7.148 -12.211 49.25 1 27.34 28 TYR B C 1
ATOM 1511 O O . TYR B 1 28 ? -7.109 -11.984 48.062 1 27.34 28 TYR B O 1
ATOM 1519 N N . SER B 1 29 ? -6.473 -11.578 50.25 1 28.42 29 SER B N 1
ATOM 1520 C CA . SER B 1 29 ? -5.746 -10.539 49.531 1 28.42 29 SER B CA 1
ATOM 1521 C C . SER B 1 29 ? -4.82 -11.133 48.469 1 28.42 29 SER B C 1
ATOM 1523 O O . SER B 1 29 ? -3.912 -10.461 47.969 1 28.42 29 SER B O 1
ATOM 1525 N N . SER B 1 30 ? -4.695 -12.438 48.562 1 28.91 30 SER B N 1
ATOM 1526 C CA . SER B 1 30 ? -3.539 -12.75 47.75 1 28.91 30 SER B CA 1
ATOM 1527 C C . SER B 1 30 ? -3.734 -12.242 46.312 1 28.91 30 SER B C 1
ATOM 1529 O O . SER B 1 30 ? -4.473 -12.852 45.531 1 28.91 30 SER B O 1
ATOM 1531 N N . ASN B 1 31 ? -4.121 -11.078 46.219 1 31.08 31 ASN B N 1
ATOM 1532 C CA . ASN B 1 31 ? -4.273 -10.438 44.906 1 31.08 31 ASN B CA 1
ATOM 1533 C C . ASN B 1 31 ? -3.104 -10.758 44 1 31.08 31 ASN B C 1
ATOM 1535 O O . ASN B 1 31 ? -2.27 -9.891 43.719 1 31.08 31 ASN B O 1
ATOM 1539 N N . GLY B 1 32 ? -2.406 -11.836 44.344 1 29.61 32 GLY B N 1
ATOM 1540 C CA . GLY B 1 32 ? -1.33 -12.047 43.406 1 29.61 32 GLY B CA 1
ATOM 1541 C C . GLY B 1 32 ? -1.796 -11.984 41.938 1 29.61 32 GLY B C 1
ATOM 1542 O O . GLY B 1 32 ? -2.996 -12.062 41.688 1 29.61 32 GLY B O 1
ATOM 1543 N N . PRO B 1 33 ? -0.932 -11.383 41.125 1 29.25 33 PRO B N 1
ATOM 1544 C CA . PRO B 1 33 ? -1.365 -11.211 39.75 1 29.25 33 PRO B CA 1
ATOM 1545 C C . PRO B 1 33 ? -1.822 -12.523 39.125 1 29.25 33 PRO B C 1
ATOM 1547 O O . PRO B 1 33 ? -1.265 -13.586 39.406 1 29.25 33 PRO B O 1
ATOM 1550 N N . PHE B 1 34 ? -3.092 -12.906 39.219 1 29.89 34 PHE B N 1
ATOM 1551 C CA . PHE B 1 34 ? -3.588 -14.031 38.438 1 29.89 34 PHE B CA 1
ATOM 1552 C C . PHE B 1 34 ? -2.939 -14.07 37.062 1 29.89 34 PHE B C 1
ATOM 1554 O O . PHE B 1 34 ? -3.098 -13.141 36.281 1 29.89 34 PHE B O 1
ATOM 1561 N N . VAL B 1 35 ? -1.758 -14.57 37.031 1 29.02 35 VAL B N 1
ATOM 1562 C CA . VAL B 1 35 ? -1.193 -14.766 35.688 1 29.02 35 VAL B CA 1
ATOM 1563 C C . VAL B 1 35 ? -2.102 -15.68 34.875 1 29.02 35 VAL B C 1
ATOM 1565 O O . VAL B 1 35 ? -2.4 -16.797 35.281 1 29.02 35 VAL B O 1
ATOM 1568 N N . MET B 1 36 ? -2.992 -15.188 34.219 1 26.12 36 MET B N 1
ATOM 1569 C CA . MET B 1 36 ? -3.846 -16.016 33.375 1 26.12 36 MET B CA 1
ATOM 1570 C C . MET B 1 36 ? -3.023 -17.062 32.625 1 26.12 36 MET B C 1
ATOM 1572 O O . MET B 1 36 ? -1.984 -16.75 32.062 1 26.12 36 MET B O 1
ATOM 1576 N N . PRO B 1 37 ? -3.066 -18.25 33.062 1 29.53 37 PRO B N 1
ATOM 1577 C CA . PRO B 1 37 ? -2.314 -19.172 32.219 1 29.53 37 PRO B CA 1
ATOM 1578 C C . PRO B 1 37 ? -2.58 -18.969 30.719 1 29.53 37 PRO B C 1
ATOM 1580 O O . PRO B 1 37 ? -3.668 -18.531 30.344 1 29.53 37 PRO B O 1
ATOM 1583 N N . LEU B 1 38 ? -1.544 -18.844 30.016 1 28.84 38 LEU B N 1
ATOM 1584 C CA . LEU B 1 38 ? -1.616 -18.844 28.562 1 28.84 38 LEU B CA 1
ATOM 1585 C C . LEU B 1 38 ? -2.412 -20.031 28.047 1 28.84 38 LEU B C 1
ATOM 1587 O O . LEU B 1 38 ? -2.062 -21.188 28.328 1 28.84 38 LEU B O 1
ATOM 1591 N N . ILE B 1 39 ? -3.631 -20.109 28.234 1 31.34 39 ILE B N 1
ATOM 1592 C CA . ILE B 1 39 ? -4.348 -21.234 27.641 1 31.34 39 ILE B CA 1
ATOM 1593 C C . ILE B 1 39 ? -3.754 -21.562 26.281 1 31.34 39 ILE B C 1
ATOM 1595 O O . ILE B 1 39 ? -3.582 -20.672 25.438 1 31.34 39 ILE B O 1
ATOM 1599 N N . SER B 1 40 ? -2.936 -22.594 26.203 1 29.02 40 SER B N 1
ATOM 1600 C CA . SER B 1 40 ? -2.539 -23.203 24.953 1 29.02 40 SER B CA 1
ATOM 1601 C C . SER B 1 40 ? -3.75 -23.469 24.062 1 29.02 40 SER B C 1
ATOM 1603 O O . SER B 1 40 ? -4.609 -24.281 24.406 1 29.02 40 SER B O 1
ATOM 1605 N N . ILE B 1 41 ? -4.379 -22.531 23.547 1 31.95 41 ILE B N 1
ATOM 1606 C CA . ILE B 1 41 ? -5.355 -22.922 22.547 1 31.95 41 ILE B CA 1
ATOM 1607 C C . ILE B 1 41 ? -4.777 -24.031 21.656 1 31.95 41 ILE B C 1
ATOM 1609 O O . ILE B 1 41 ? -3.668 -23.891 21.141 1 31.95 41 ILE B O 1
ATOM 1613 N N . PRO B 1 42 ? -5.125 -25.203 21.781 1 32.66 42 PRO B N 1
ATOM 1614 C CA . PRO B 1 42 ? -4.648 -26.219 20.828 1 32.66 42 PRO B CA 1
ATOM 1615 C C . PRO B 1 42 ? -4.523 -25.672 19.406 1 32.66 42 PRO B C 1
ATOM 1617 O O . PRO B 1 42 ? -5.332 -24.828 18.984 1 32.66 42 PRO B O 1
ATOM 1620 N N . LYS B 1 43 ? -3.279 -25.594 18.875 1 32.81 43 LYS B N 1
ATOM 1621 C CA . LYS B 1 43 ? -2.904 -25.203 17.516 1 32.81 43 LYS B CA 1
ATOM 1622 C C . LYS B 1 43 ? -3.766 -25.906 16.469 1 32.81 43 LYS B C 1
ATOM 1624 O O . LYS B 1 43 ? -3.646 -27.125 16.281 1 32.81 43 LYS B O 1
ATOM 1629 N N . ILE B 1 44 ? -5.023 -25.906 16.438 1 33.59 44 ILE B N 1
ATOM 1630 C CA . ILE B 1 44 ? -5.562 -26.406 15.18 1 33.59 44 ILE B CA 1
ATOM 1631 C C . ILE B 1 44 ? -4.559 -26.156 14.055 1 33.59 44 ILE B C 1
ATOM 1633 O O . ILE B 1 44 ? -4.207 -25 13.781 1 33.59 44 ILE B O 1
ATOM 1637 N N . GLU B 1 45 ? -3.658 -27 13.641 1 35.56 45 GLU B N 1
ATOM 1638 C CA . GLU B 1 45 ? -2.725 -26.969 12.523 1 35.56 45 GLU B CA 1
ATOM 1639 C C . GLU B 1 45 ? -3.369 -26.344 11.289 1 35.56 45 GLU B C 1
ATOM 1641 O O . GLU B 1 45 ? -4.027 -27.031 10.508 1 35.56 45 GLU B O 1
ATOM 1646 N N . GLU B 1 46 ? -4.191 -25.406 11.227 1 37.75 46 GLU B N 1
ATOM 1647 C CA . GLU B 1 46 ? -4.445 -24.672 9.984 1 37.75 46 GLU B CA 1
ATOM 1648 C C . GLU B 1 46 ? -3.158 -24.484 9.188 1 37.75 46 GLU B C 1
ATOM 1650 O O . GLU B 1 46 ? -2.178 -23.938 9.695 1 37.75 46 GLU B O 1
ATOM 1655 N N . HIS B 1 47 ? -2.721 -25.484 8.367 1 35.16 47 HIS B N 1
ATOM 1656 C CA . HIS B 1 47 ? -1.625 -25.328 7.414 1 35.16 47 HIS B CA 1
ATOM 1657 C C . HIS B 1 47 ? -1.495 -23.875 6.965 1 35.16 47 HIS B C 1
ATOM 1659 O O . HIS B 1 47 ? -2.191 -23.453 6.043 1 35.16 47 HIS B O 1
ATOM 1665 N N . ARG B 1 48 ? -1.565 -22.953 7.738 1 45.69 48 ARG B N 1
ATOM 1666 C CA . ARG B 1 48 ? -1.041 -21.688 7.234 1 45.69 48 ARG B CA 1
ATOM 1667 C C . ARG B 1 48 ? 0.186 -21.906 6.359 1 45.69 48 ARG B C 1
ATOM 1669 O O . ARG B 1 48 ? 1.225 -22.359 6.84 1 45.69 48 ARG B O 1
ATOM 1676 N N . SER B 1 49 ? -0.06 -22.5 5.074 1 50.66 49 SER B N 1
ATOM 1677 C CA . SER B 1 49 ? 1.051 -22.578 4.133 1 50.66 49 SER B CA 1
ATOM 1678 C C . SER B 1 49 ? 2.049 -21.453 4.363 1 50.66 49 SER B C 1
ATOM 1680 O O . SER B 1 49 ? 1.675 -20.281 4.379 1 50.66 49 SER B O 1
ATOM 1682 N N . LYS B 1 50 ? 2.906 -21.562 5.281 1 60.06 50 LYS B N 1
ATOM 1683 C CA . LYS B 1 50 ? 3.953 -20.625 5.672 1 60.06 50 LYS B CA 1
ATOM 1684 C C . LYS B 1 50 ? 4.773 -20.188 4.465 1 60.06 50 LYS B C 1
ATOM 1686 O O . LYS B 1 50 ? 5.438 -21 3.824 1 60.06 50 LYS B O 1
ATOM 1691 N N . ALA B 1 51 ? 4.164 -19.344 3.658 1 70.12 51 ALA B N 1
ATOM 1692 C CA . ALA B 1 51 ? 5.051 -18.781 2.645 1 70.12 51 ALA B CA 1
ATOM 1693 C C . ALA B 1 51 ? 6.207 -18.016 3.291 1 70.12 51 ALA B C 1
ATOM 1695 O O . ALA B 1 51 ? 6.023 -17.344 4.312 1 70.12 51 ALA B O 1
ATOM 1696 N N . SER B 1 52 ? 7.422 -18.516 3.049 1 82.44 52 SER B N 1
ATOM 1697 C CA . SER B 1 52 ? 8.602 -17.766 3.457 1 82.44 52 SER B CA 1
ATOM 1698 C C . SER B 1 52 ? 8.789 -16.531 2.594 1 82.44 52 SER B C 1
ATOM 1700 O O . SER B 1 52 ? 8.938 -16.625 1.374 1 82.44 52 SER B O 1
ATOM 1702 N N . ILE B 1 53 ? 8.555 -15.367 3.225 1 89.75 53 ILE B N 1
ATOM 1703 C CA . ILE B 1 53 ? 8.758 -14.102 2.525 1 89.75 53 ILE B CA 1
ATOM 1704 C C . ILE B 1 53 ? 10.094 -13.492 2.928 1 89.75 53 ILE B C 1
ATOM 1706 O O . ILE B 1 53 ? 10.398 -13.375 4.117 1 89.75 53 ILE B O 1
ATOM 1710 N N . ILE B 1 54 ? 10.93 -13.25 1.944 1 93.69 54 ILE B N 1
ATOM 1711 C CA . ILE B 1 54 ? 12.203 -12.586 2.178 1 93.69 54 ILE B CA 1
ATOM 1712 C C . ILE B 1 54 ? 12.164 -11.172 1.587 1 93.69 54 ILE B C 1
ATOM 1714 O O . ILE B 1 54 ? 11.922 -11 0.389 1 93.69 54 ILE B O 1
ATOM 1718 N N . LEU B 1 55 ? 12.344 -10.281 2.412 1 94.12 55 LEU B N 1
ATOM 1719 C CA . LEU B 1 55 ? 12.352 -8.875 2.023 1 94.12 55 LEU B CA 1
ATOM 1720 C C . LEU B 1 55 ? 13.719 -8.25 2.256 1 94.12 55 LEU B C 1
ATOM 1722 O O . LEU B 1 55 ? 14.367 -8.523 3.27 1 94.12 55 LEU B O 1
ATOM 1726 N N . SER B 1 56 ? 14.164 -7.441 1.261 1 95.69 56 SER B N 1
ATOM 1727 C CA . SER B 1 56 ? 15.422 -6.73 1.424 1 95.69 56 SER B CA 1
ATOM 1728 C C . SER B 1 56 ? 15.32 -5.293 0.928 1 95.69 56 SER B C 1
ATOM 1730 O O . SER B 1 56 ? 14.289 -4.895 0.376 1 95.69 56 SER B O 1
ATOM 1732 N N . GLY B 1 57 ? 16.406 -4.441 1.255 1 96.5 57 GLY B N 1
ATOM 1733 C CA . GLY B 1 57 ? 16.453 -3.062 0.792 1 96.5 57 GLY B CA 1
ATOM 1734 C C . GLY B 1 57 ? 15.508 -2.145 1.557 1 96.5 57 GLY B C 1
ATOM 1735 O O . GLY B 1 57 ? 15.312 -2.32 2.76 1 96.5 57 GLY B O 1
ATOM 1736 N N . THR B 1 58 ? 14.977 -1.203 0.856 1 94.56 58 THR B N 1
ATOM 1737 C CA . THR B 1 58 ? 14.227 -0.151 1.532 1 94.56 58 THR B CA 1
ATOM 1738 C C . THR B 1 58 ? 12.883 -0.677 2.021 1 94.56 58 THR B C 1
ATOM 1740 O O . THR B 1 58 ? 12.289 -0.113 2.943 1 94.56 58 THR B O 1
ATOM 1743 N N . ALA B 1 59 ? 12.406 -1.729 1.416 1 93 59 ALA B N 1
ATOM 1744 C CA . ALA B 1 59 ? 11.117 -2.283 1.817 1 93 59 ALA B CA 1
ATOM 1745 C C . ALA B 1 59 ? 11.141 -2.727 3.277 1 93 59 ALA B C 1
ATOM 1747 O O . ALA B 1 59 ? 10.109 -2.707 3.955 1 93 59 ALA B O 1
ATOM 1748 N N . ARG B 1 60 ? 12.289 -3.059 3.734 1 92.38 60 ARG B N 1
ATOM 1749 C CA . ARG B 1 60 ? 12.359 -3.576 5.098 1 92.38 60 ARG B CA 1
ATOM 1750 C C . ARG B 1 60 ? 12.516 -2.441 6.105 1 92.38 60 ARG B C 1
ATOM 1752 O O . ARG B 1 60 ? 12.484 -2.672 7.316 1 92.38 60 ARG B O 1
ATOM 1759 N N . LYS B 1 61 ? 12.633 -1.259 5.637 1 91.81 61 LYS B N 1
ATOM 1760 C CA . LYS B 1 61 ? 13.039 -0.16 6.512 1 91.81 61 LYS B CA 1
ATOM 1761 C C . LYS B 1 61 ? 11.828 0.669 6.941 1 91.81 61 LYS B C 1
ATOM 1763 O O . LYS B 1 61 ? 11.961 1.585 7.758 1 91.81 61 LYS B O 1
ATOM 1768 N N . GLY B 1 62 ? 10.633 0.397 6.449 1 90 62 GLY B N 1
ATOM 1769 C CA . GLY B 1 62 ? 9.453 1.102 6.922 1 90 62 GLY B CA 1
ATOM 1770 C C . GLY B 1 62 ? 8.977 0.62 8.281 1 90 62 GLY B C 1
ATOM 1771 O O . GLY B 1 62 ? 9.367 -0.46 8.734 1 90 62 GLY B O 1
ATOM 1772 N N . GLU B 1 63 ? 8.172 1.47 8.891 1 90.75 63 GLU B N 1
ATOM 1773 C CA . GLU B 1 63 ? 7.625 1.087 10.188 1 90.75 63 GLU B CA 1
ATOM 1774 C C . GLU B 1 63 ? 6.617 -0.05 10.047 1 90.75 63 GLU B C 1
ATOM 1776 O O . GLU B 1 63 ? 5.691 0.029 9.242 1 90.75 63 GLU B O 1
ATOM 1781 N N . PRO B 1 64 ? 6.852 -1.069 10.836 1 92.88 64 PRO B N 1
ATOM 1782 C CA . PRO B 1 64 ? 5.875 -2.156 10.758 1 92.88 64 PRO B CA 1
ATOM 1783 C C . PRO B 1 64 ? 4.473 -1.718 11.172 1 92.88 64 PRO B C 1
ATOM 1785 O O . PRO B 1 64 ? 4.324 -0.902 12.086 1 92.88 64 PRO B O 1
ATOM 1788 N N . GLY B 1 65 ? 3.48 -2.191 10.477 1 92.75 65 GLY B N 1
ATOM 1789 C CA . GLY B 1 65 ? 2.084 -1.889 10.742 1 92.75 65 GLY B CA 1
ATOM 1790 C C . GLY B 1 65 ? 1.128 -2.635 9.828 1 92.75 65 GLY B C 1
ATOM 1791 O O . GLY B 1 65 ? 1.524 -3.582 9.148 1 92.75 65 GLY B O 1
ATOM 1792 N N . PRO B 1 66 ? -0.15 -2.213 9.961 1 92.69 66 PRO B N 1
ATOM 1793 C CA . PRO B 1 66 ? -1.1 -2.816 9.023 1 92.69 66 PRO B CA 1
ATOM 1794 C C . PRO B 1 66 ? -0.774 -2.496 7.566 1 92.69 66 PRO B C 1
ATOM 1796 O O . PRO B 1 66 ? -0.081 -1.516 7.285 1 92.69 66 PRO B O 1
ATOM 1799 N N . PRO B 1 67 ? -1.22 -3.318 6.684 1 94.62 67 PRO B N 1
ATOM 1800 C CA . PRO B 1 67 ? -0.882 -3.115 5.27 1 94.62 67 PRO B CA 1
ATOM 1801 C C . PRO B 1 67 ? -1.464 -1.822 4.707 1 94.62 67 PRO B C 1
ATOM 1803 O O . PRO B 1 67 ? -1.025 -1.352 3.652 1 94.62 67 PRO B O 1
ATOM 1806 N N . VAL B 1 68 ? -2.463 -1.295 5.371 1 96.75 68 VAL B N 1
ATOM 1807 C CA . VAL B 1 68 ? -3.139 -0.073 4.945 1 96.75 68 VAL B CA 1
ATOM 1808 C C . VAL B 1 68 ? -3 0.996 6.027 1 96.75 68 VAL B C 1
ATOM 1810 O O . VAL B 1 68 ? -3.268 0.736 7.203 1 96.75 68 VAL B O 1
ATOM 1813 N N . GLY B 1 69 ? -2.475 2.154 5.578 1 96.88 69 GLY B N 1
ATOM 1814 C CA . GLY B 1 69 ? -2.621 3.25 6.523 1 96.88 69 GLY B CA 1
ATOM 1815 C C . GLY B 1 69 ? -1.294 3.814 6.992 1 96.88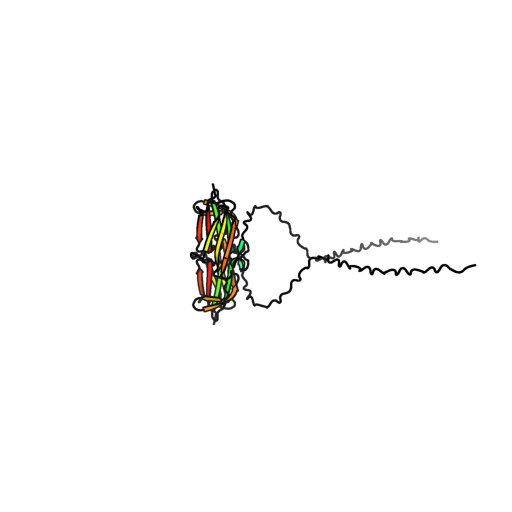 69 GLY B C 1
ATOM 1816 O O . GLY B 1 69 ? -1.249 4.605 7.934 1 96.88 69 GLY B O 1
ATOM 1817 N N . ALA B 1 70 ? -0.17 3.416 6.445 1 96.69 70 ALA B N 1
ATOM 1818 C CA . ALA B 1 70 ? 1.096 4.059 6.789 1 96.69 70 ALA B CA 1
ATOM 1819 C C . ALA B 1 70 ? 1.067 5.543 6.453 1 96.69 70 ALA B C 1
ATOM 1821 O O . ALA B 1 70 ? 0.777 5.922 5.316 1 96.69 70 ALA B O 1
ATOM 1822 N N . VAL B 1 71 ? 1.43 6.398 7.461 1 97.25 71 VAL B N 1
ATOM 1823 C CA . VAL B 1 71 ? 1.254 7.84 7.312 1 97.25 71 VAL B CA 1
ATOM 1824 C C . VAL B 1 71 ? 2.611 8.539 7.375 1 97.25 71 VAL B C 1
ATOM 1826 O O . VAL B 1 71 ? 3.459 8.188 8.195 1 97.25 71 VAL B O 1
ATOM 1829 N N . ASP B 1 72 ? 2.838 9.492 6.43 1 97.69 72 ASP B N 1
ATOM 1830 C CA . ASP B 1 72 ? 3.922 10.469 6.5 1 97.69 72 ASP B CA 1
ATOM 1831 C C . ASP B 1 72 ? 3.377 11.891 6.609 1 97.69 72 ASP B C 1
ATOM 1833 O O . ASP B 1 72 ? 2.391 12.234 5.957 1 97.69 72 ASP B O 1
ATOM 1837 N N . ILE B 1 73 ? 4.043 12.695 7.453 1 98.06 73 ILE B N 1
ATOM 1838 C CA . ILE B 1 73 ? 3.629 14.086 7.617 1 98.06 73 ILE B CA 1
ATOM 1839 C C . ILE B 1 73 ? 4.832 15.008 7.438 1 98.06 73 ILE B C 1
ATOM 1841 O O . ILE B 1 73 ? 5.895 14.773 8.016 1 98.06 73 ILE B O 1
ATOM 1845 N N . GLY B 1 74 ? 4.668 15.984 6.602 1 98 74 GLY B N 1
ATOM 1846 C CA . GLY B 1 74 ? 5.688 16.984 6.363 1 98 74 GLY B CA 1
ATOM 1847 C C . GLY B 1 74 ? 5.211 18.406 6.645 1 98 74 GLY B C 1
ATOM 1848 O O . GLY B 1 74 ? 4.008 18.672 6.609 1 98 74 GLY B O 1
ATOM 1849 N N . VAL B 1 75 ? 6.23 19.266 6.859 1 97.56 75 VAL B N 1
ATOM 1850 C CA . VAL B 1 75 ? 5.93 20.641 7.262 1 97.56 75 VAL B CA 1
ATOM 1851 C C . VAL B 1 75 ? 6.699 21.609 6.375 1 97.56 75 VAL B C 1
ATOM 1853 O O . VAL B 1 75 ? 7.879 21.406 6.09 1 97.56 75 VAL B O 1
ATOM 1856 N N . SER B 1 76 ? 6.008 22.562 5.82 1 97.56 76 SER B N 1
ATOM 1857 C CA . SER B 1 76 ? 6.598 23.75 5.219 1 97.56 76 SER B CA 1
ATOM 1858 C C . SER B 1 76 ? 6.191 25.016 5.973 1 97.56 76 SER B C 1
ATOM 1860 O O . SER B 1 76 ? 5.469 24.938 6.969 1 97.56 76 SER B O 1
ATOM 1862 N N . LYS B 1 77 ? 6.656 26.125 5.48 1 95.06 77 LYS B N 1
ATOM 1863 C CA . LYS B 1 77 ? 6.383 27.391 6.18 1 95.06 77 LYS B CA 1
ATOM 1864 C C . LYS B 1 77 ? 4.879 27.656 6.25 1 95.06 77 LYS B C 1
ATOM 1866 O O . LYS B 1 77 ? 4.359 28.016 7.305 1 95.06 77 LYS B O 1
ATOM 1871 N N . ASN B 1 78 ? 4.125 27.406 5.203 1 96.31 78 ASN B N 1
ATOM 1872 C CA . ASN B 1 78 ? 2.742 27.875 5.168 1 96.31 78 ASN B CA 1
ATOM 1873 C C . ASN B 1 78 ? 1.777 26.734 4.867 1 96.31 78 ASN B C 1
ATOM 1875 O O . ASN B 1 78 ? 0.588 26.953 4.641 1 96.31 78 ASN B O 1
ATOM 1879 N N . ALA B 1 79 ? 2.332 25.516 4.852 1 98.19 79 ALA B N 1
ATOM 1880 C CA . ALA B 1 79 ? 1.462 24.406 4.484 1 98.19 79 ALA B CA 1
ATOM 1881 C C . ALA B 1 79 ? 1.919 23.109 5.152 1 98.19 79 ALA B C 1
ATOM 1883 O O . ALA B 1 79 ? 3.059 23.016 5.613 1 98.19 79 ALA B O 1
ATOM 1884 N N . TYR B 1 80 ? 1.02 22.172 5.23 1 97.69 80 TYR B N 1
ATOM 1885 C CA . TYR B 1 80 ? 1.334 20.781 5.594 1 97.69 80 TYR B CA 1
ATOM 1886 C C . TYR B 1 80 ? 1.199 19.859 4.391 1 97.69 80 TYR B C 1
ATOM 1888 O O . TYR B 1 80 ? 0.417 20.125 3.477 1 97.69 80 TYR B O 1
ATOM 1896 N N . PHE B 1 81 ? 1.984 18.906 4.434 1 98.38 81 PHE B N 1
ATOM 1897 C CA . PHE B 1 81 ? 1.919 17.797 3.488 1 98.38 81 PHE B CA 1
ATOM 1898 C C . PHE B 1 81 ? 1.728 16.484 4.219 1 98.38 81 PHE B C 1
ATOM 1900 O O . PHE B 1 81 ? 2.352 16.234 5.254 1 98.38 81 PHE B O 1
ATOM 1907 N N . PHE B 1 82 ? 0.805 15.656 3.682 1 98.19 82 PHE B N 1
ATOM 1908 C CA . PHE B 1 82 ? 0.773 14.297 4.203 1 98.19 82 PHE B CA 1
ATOM 1909 C C . PHE B 1 82 ? 0.504 13.289 3.088 1 98.19 82 PHE B C 1
ATOM 1911 O O . PHE B 1 82 ? -0.044 13.648 2.043 1 98.19 82 PHE B O 1
ATOM 1918 N N . GLN B 1 83 ? 0.956 12.117 3.295 1 98.19 83 GLN B N 1
ATOM 1919 C CA . GLN B 1 83 ? 0.644 11.008 2.398 1 98.19 83 GLN B CA 1
ATOM 1920 C C . GLN B 1 83 ? 0.354 9.727 3.184 1 98.19 83 GLN B C 1
ATOM 1922 O O . GLN B 1 83 ? 0.916 9.516 4.262 1 98.19 83 GLN B O 1
ATOM 1927 N N . VAL B 1 84 ? -0.552 8.922 2.678 1 98.19 84 VAL B N 1
ATOM 1928 C CA . VAL B 1 84 ? -1.02 7.688 3.305 1 98.19 84 VAL B CA 1
ATOM 1929 C C . VAL B 1 84 ? -0.945 6.539 2.303 1 98.19 84 VAL B C 1
ATOM 1931 O O . VAL B 1 84 ? -1.389 6.676 1.159 1 98.19 84 VAL B O 1
ATOM 1934 N N . ALA B 1 85 ? -0.333 5.457 2.699 1 98.38 85 ALA B N 1
ATOM 1935 C CA . ALA B 1 85 ? -0.336 4.25 1.877 1 98.38 85 ALA B CA 1
ATOM 1936 C C . ALA B 1 85 ? -1.681 3.531 1.96 1 98.38 85 ALA B C 1
ATOM 1938 O O . ALA B 1 85 ? -2.082 3.074 3.033 1 98.38 85 ALA B O 1
ATOM 1939 N N . LEU B 1 86 ? -2.352 3.414 0.821 1 98.19 86 LEU B N 1
ATOM 1940 C CA . LEU B 1 86 ? -3.686 2.832 0.754 1 98.19 86 LEU B CA 1
ATOM 1941 C C . LEU B 1 86 ? -3.77 1.791 -0.358 1 98.19 86 LEU B C 1
ATOM 1943 O O . LEU B 1 86 ? -4.668 1.851 -1.202 1 98.19 86 LEU B O 1
ATOM 1947 N N . PRO B 1 87 ? -2.852 0.832 -0.356 1 98.06 87 PRO B N 1
ATOM 1948 C CA . PRO B 1 87 ? -2.936 -0.205 -1.388 1 98.06 87 PRO B CA 1
ATOM 1949 C C . PRO B 1 87 ? -4.246 -0.983 -1.338 1 98.06 87 PRO B C 1
ATOM 1951 O O . PRO B 1 87 ? -4.707 -1.356 -0.256 1 98.06 87 PRO B O 1
ATOM 1954 N N . GLY B 1 88 ? -4.875 -1.213 -2.496 1 97.62 88 GLY B N 1
ATOM 1955 C CA . GLY B 1 88 ? -6.07 -2.033 -2.586 1 97.62 88 GLY B CA 1
ATOM 1956 C C . GLY B 1 88 ? -7.336 -1.286 -2.205 1 97.62 88 GLY B C 1
ATOM 1957 O O . GLY B 1 88 ? -8.414 -1.879 -2.125 1 97.62 88 GLY B O 1
ATOM 1958 N N . VAL B 1 89 ? -7.215 -0.009 -1.948 1 97.88 89 VAL B N 1
ATOM 1959 C CA . VAL B 1 89 ? -8.383 0.782 -1.579 1 97.88 89 VAL B CA 1
ATOM 1960 C C . VAL B 1 89 ? -9.078 1.298 -2.838 1 97.88 89 VAL B C 1
ATOM 1962 O O . VAL B 1 89 ? -8.414 1.748 -3.777 1 97.88 89 VAL B O 1
ATOM 1965 N N . LYS B 1 90 ? -10.367 1.189 -2.812 1 95.5 90 LYS B N 1
ATOM 1966 C CA . LYS B 1 90 ? -11.164 1.654 -3.941 1 95.5 90 LYS B CA 1
ATOM 1967 C C . LYS B 1 90 ? -11.141 3.176 -4.047 1 95.5 90 LYS B C 1
ATOM 1969 O O . LYS B 1 90 ? -11.281 3.877 -3.041 1 95.5 90 LYS B O 1
ATOM 1974 N N . LYS B 1 91 ? -10.984 3.652 -5.258 1 93.38 91 LYS B N 1
ATOM 1975 C CA . LYS B 1 91 ? -10.836 5.086 -5.484 1 93.38 91 LYS B CA 1
ATOM 1976 C C . LYS B 1 91 ? -12.141 5.707 -5.973 1 93.38 91 LYS B C 1
ATOM 1978 O O . LYS B 1 91 ? -12.234 6.926 -6.117 1 93.38 91 LYS B O 1
ATOM 1983 N N . ASP B 1 92 ? -13.102 4.941 -6.219 1 90 92 ASP B N 1
ATOM 1984 C CA . ASP B 1 92 ? -14.359 5.418 -6.777 1 90 92 ASP B CA 1
ATOM 1985 C C . ASP B 1 92 ? -15 6.469 -5.871 1 90 92 ASP B C 1
ATOM 1987 O O . ASP B 1 92 ? -14.938 6.359 -4.645 1 90 92 ASP B O 1
ATOM 1991 N N . PRO B 1 93 ? -15.617 7.332 -6.652 1 85.12 93 PRO B N 1
ATOM 1992 C CA . PRO B 1 93 ? -16.344 8.328 -5.855 1 85.12 93 PRO B CA 1
ATOM 1993 C C . PRO B 1 93 ? -17.391 7.699 -4.934 1 85.12 93 PRO B C 1
ATOM 1995 O O . PRO B 1 93 ? -18.094 6.773 -5.34 1 85.12 93 PRO B O 1
ATOM 1998 N N . GLY B 1 94 ? -17.391 8.062 -3.709 1 89.75 94 GLY B N 1
ATOM 1999 C CA . GLY B 1 94 ? -18.344 7.543 -2.736 1 89.75 94 GLY B CA 1
ATOM 2000 C C . GLY B 1 94 ? -17.781 6.414 -1.892 1 89.75 94 GLY B C 1
ATOM 2001 O O . GLY B 1 94 ? -18.344 6.062 -0.857 1 89.75 94 GLY B O 1
ATOM 2002 N N . GLN B 1 95 ? -16.75 5.859 -2.385 1 93.44 95 GLN B N 1
ATOM 2003 C CA . GLN B 1 95 ? -16.172 4.746 -1.643 1 93.44 95 GLN B CA 1
ATOM 2004 C C . GLN B 1 95 ? -14.898 5.176 -0.903 1 93.44 95 GLN B C 1
ATOM 2006 O O . GLN B 1 95 ? -14.312 4.391 -0.16 1 93.44 95 GLN B O 1
ATOM 2011 N N . PHE B 1 96 ? -14.516 6.379 -1.216 1 97.38 96 PHE B N 1
ATOM 2012 C CA . PHE B 1 96 ? -13.344 6.949 -0.561 1 97.38 96 PHE B CA 1
ATOM 2013 C C . PHE B 1 96 ? -13.57 8.422 -0.227 1 97.38 96 PHE B C 1
ATOM 2015 O O . PHE B 1 96 ? -14.141 9.164 -1.031 1 97.38 96 PHE B O 1
ATOM 2022 N N . SER B 1 97 ? -13.156 8.828 0.978 1 97.5 97 SER B N 1
ATOM 2023 C CA . SER B 1 97 ? -13.25 10.234 1.343 1 97.5 97 SER B CA 1
ATOM 2024 C C . SER B 1 97 ? -12.141 10.633 2.316 1 97.5 97 SER B C 1
ATOM 2026 O O . SER B 1 97 ? -11.664 9.797 3.088 1 97.5 97 SER B O 1
ATOM 2028 N N . CYS B 1 98 ? -11.742 11.82 2.193 1 98.06 98 CYS B N 1
ATOM 2029 C CA . CYS B 1 98 ? -10.812 12.445 3.127 1 98.06 98 CYS B CA 1
ATOM 2030 C C . CYS B 1 98 ? -11.289 13.836 3.518 1 98.06 98 CYS B C 1
ATOM 2032 O O . CYS B 1 98 ? -11.484 14.695 2.656 1 98.06 98 CYS B O 1
ATOM 2034 N N . GLU B 1 99 ? -11.453 14.039 4.766 1 97.69 99 GLU B N 1
ATOM 2035 C CA . GLU B 1 99 ? -11.875 15.328 5.309 1 97.69 99 GLU B CA 1
ATOM 2036 C C . GLU B 1 99 ? -10.859 15.875 6.305 1 97.69 99 GLU B C 1
ATOM 2038 O O . GLU B 1 99 ? -10.211 15.109 7.023 1 97.69 99 GLU B O 1
ATOM 2043 N N . ILE B 1 100 ? -10.773 17.172 6.309 1 98 100 ILE B N 1
ATOM 2044 C CA . ILE B 1 100 ? -9.828 17.812 7.223 1 98 100 ILE B CA 1
ATOM 2045 C C . ILE B 1 100 ? -10.547 18.922 8.008 1 98 100 ILE B C 1
ATOM 2047 O O . ILE B 1 100 ? -11.297 19.703 7.43 1 98 100 ILE B O 1
ATOM 2051 N N . GLU B 1 101 ? -10.336 18.922 9.266 1 97.56 101 GLU B N 1
ATOM 2052 C CA . GLU B 1 101 ? -10.914 19.938 10.141 1 97.56 101 GLU B CA 1
ATOM 2053 C C . GLU B 1 101 ? -9.969 21.109 10.328 1 97.56 101 GLU B C 1
ATOM 2055 O O . GLU B 1 101 ? -8.758 20.984 10.141 1 97.56 101 GLU B O 1
ATOM 2060 N N . ARG B 1 102 ? -10.477 22.188 10.805 1 97.62 102 ARG B N 1
ATOM 2061 C CA . ARG B 1 102 ? -9.688 23.406 10.992 1 97.62 102 ARG B CA 1
ATOM 2062 C C . ARG B 1 102 ? -8.57 23.188 12.008 1 97.62 102 ARG B C 1
ATOM 2064 O O . ARG B 1 102 ? -7.496 23.781 11.883 1 97.62 102 ARG B O 1
ATOM 2071 N N . ASN B 1 103 ? -8.828 22.375 12.93 1 96.44 103 ASN B N 1
ATOM 2072 C CA . ASN B 1 103 ? -7.832 22.141 13.969 1 96.44 103 ASN B CA 1
ATOM 2073 C C . ASN B 1 103 ? -6.727 21.203 13.492 1 96.44 103 ASN B C 1
ATOM 2075 O O . ASN B 1 103 ? -5.801 20.906 14.242 1 96.44 103 ASN B O 1
ATOM 2079 N N . GLY B 1 104 ? -6.836 20.641 12.32 1 96.5 104 GLY B N 1
ATOM 2080 C CA . GLY B 1 104 ? -5.777 19.828 11.75 1 96.5 104 GLY B CA 1
ATOM 2081 C C . GLY B 1 104 ? -6.094 18.344 11.781 1 96.5 104 GLY B C 1
ATOM 2082 O O . GLY B 1 104 ? -5.273 17.516 11.367 1 96.5 104 GLY B O 1
ATOM 2083 N N . MET B 1 105 ? -7.293 18 12.266 1 97.31 105 MET B N 1
ATOM 2084 C CA . MET B 1 105 ? -7.688 16.594 12.266 1 97.31 105 MET B CA 1
ATOM 2085 C C . MET B 1 105 ? -8.039 16.125 10.859 1 97.31 105 MET B C 1
ATOM 2087 O O . MET B 1 105 ? -8.828 16.781 10.164 1 97.31 105 MET B O 1
ATOM 2091 N N . VAL B 1 106 ? -7.441 15.008 10.523 1 98.25 106 VAL B N 1
ATOM 2092 C CA . VAL B 1 106 ? -7.688 14.422 9.211 1 98.25 106 VAL B CA 1
ATOM 2093 C C . VAL B 1 106 ? -8.477 13.125 9.359 1 98.25 106 VAL B C 1
ATOM 2095 O O . VAL B 1 106 ? -8.133 12.273 10.195 1 98.25 106 VAL B O 1
ATOM 2098 N N . HIS B 1 107 ? -9.492 12.969 8.562 1 98.38 107 HIS B N 1
ATOM 2099 C CA . HIS B 1 107 ? -10.312 11.766 8.562 1 98.38 107 HIS B CA 1
ATOM 2100 C C . HIS B 1 107 ? -10.352 11.125 7.176 1 98.38 107 HIS B C 1
ATOM 2102 O O . HIS B 1 107 ? -10.805 11.75 6.211 1 98.38 107 HIS B O 1
ATOM 2108 N N . VAL B 1 108 ? -9.961 9.891 7.188 1 98.25 108 VAL B N 1
ATOM 2109 C CA . VAL B 1 108 ? -9.992 9.125 5.949 1 98.25 108 VAL B CA 1
ATOM 2110 C C . VAL B 1 108 ? -10.969 7.961 6.09 1 98.25 108 VAL B C 1
ATOM 2112 O O . VAL B 1 108 ? -10.977 7.262 7.105 1 98.25 108 VAL B O 1
ATOM 2115 N N . ARG B 1 109 ? -11.805 7.812 5.113 1 98 109 ARG B N 1
ATOM 2116 C CA . ARG B 1 109 ? -12.727 6.68 5.035 1 98 109 ARG B CA 1
ATOM 2117 C C . ARG B 1 109 ? -12.625 5.992 3.676 1 98 109 ARG B C 1
ATOM 2119 O O . ARG B 1 109 ? -12.555 6.656 2.641 1 98 109 ARG B O 1
ATOM 2126 N N . GLY B 1 110 ? -12.625 4.684 3.73 1 97.94 110 GLY B N 1
ATOM 2127 C CA . GLY B 1 110 ? -12.555 3.951 2.475 1 97.94 110 GLY B CA 1
ATOM 2128 C C . GLY B 1 110 ? -12.914 2.484 2.617 1 97.94 110 GLY B C 1
ATOM 2129 O O . GLY B 1 110 ? -13.391 2.055 3.67 1 97.94 110 GLY B O 1
ATOM 2130 N N . GLU B 1 111 ? -12.727 1.795 1.516 1 97.56 111 GLU B N 1
ATOM 2131 C CA . GLU B 1 111 ? -13 0.363 1.453 1 97.56 111 GLU B CA 1
ATOM 2132 C C . GLU B 1 111 ? -11.828 -0.401 0.848 1 97.56 111 GLU B C 1
ATOM 2134 O O . GLU B 1 111 ? -11.344 -0.055 -0.232 1 97.56 111 GLU B O 1
ATOM 2139 N N . THR B 1 112 ? -11.383 -1.411 1.636 1 95.94 112 THR B N 1
ATOM 2140 C CA . THR B 1 112 ? -10.352 -2.291 1.1 1 95.94 112 THR B CA 1
ATOM 2141 C C . THR B 1 112 ? -10.969 -3.375 0.221 1 95.94 112 THR B C 1
ATOM 2143 O O . THR B 1 112 ? -12.07 -3.859 0.501 1 95.94 112 THR B O 1
ATOM 2146 N N . SER B 1 113 ? -10.203 -3.76 -0.873 1 94.25 113 SER B N 1
ATOM 2147 C CA . SER B 1 113 ? -10.75 -4.715 -1.83 1 94.25 113 SER B CA 1
ATOM 2148 C C . SER B 1 113 ? -9.914 -5.988 -1.883 1 94.25 113 SER B C 1
ATOM 2150 O O . SER B 1 113 ? -10.18 -6.875 -2.697 1 94.25 113 SER B O 1
ATOM 2152 N N . THR B 1 114 ? -8.969 -6.133 -1.069 1 94.38 114 THR B N 1
ATOM 2153 C CA . THR B 1 114 ? -8.07 -7.285 -1.085 1 94.38 114 THR B CA 1
ATOM 2154 C C . THR B 1 114 ? -8.344 -8.195 0.106 1 94.38 114 THR B C 1
ATOM 2156 O O . THR B 1 114 ? -9.242 -7.926 0.911 1 94.38 114 THR B O 1
ATOM 2159 N N . GLY B 1 115 ? -7.68 -9.312 0.254 1 92.19 115 GLY B N 1
ATOM 2160 C CA . GLY B 1 115 ? -7.668 -10.164 1.433 1 92.19 115 GLY B CA 1
ATOM 2161 C C . GLY B 1 115 ? -8.883 -11.07 1.527 1 92.19 115 GLY B C 1
ATOM 2162 O O . GLY B 1 115 ? -9.203 -11.578 2.605 1 92.19 115 GLY B O 1
ATOM 2163 N N . GLY B 1 116 ? -9.641 -11.148 0.518 1 94.88 116 GLY B N 1
ATOM 2164 C CA . GLY B 1 116 ? -10.758 -12.086 0.525 1 94.88 116 GLY B CA 1
ATOM 2165 C C . GLY B 1 116 ? -10.32 -13.531 0.606 1 94.88 116 GLY B C 1
ATOM 2166 O O . GLY B 1 116 ? -9.219 -13.883 0.178 1 94.88 116 GLY B O 1
ATOM 2167 N N . LYS B 1 117 ? -11.195 -14.367 1.133 1 95.75 117 LYS B N 1
ATOM 2168 C CA . LYS B 1 117 ? -10.867 -15.781 1.293 1 95.75 117 LYS B CA 1
ATOM 2169 C C . LYS B 1 117 ? -10.883 -16.5 -0.05 1 95.75 117 LYS B C 1
ATOM 2171 O O . LYS B 1 117 ? -10.305 -17.578 -0.186 1 95.75 117 LYS B O 1
ATOM 2176 N N . THR B 1 118 ? -11.68 -15.977 -0.955 1 97.44 118 THR B N 1
ATOM 2177 C CA . THR B 1 118 ? -11.719 -16.453 -2.33 1 97.44 118 THR B CA 1
ATOM 2178 C C . THR B 1 118 ? -11.602 -15.297 -3.314 1 97.44 118 THR B C 1
ATOM 2180 O O . THR B 1 118 ? -12.109 -14.203 -3.061 1 97.44 118 THR B O 1
ATOM 2183 N N . VAL B 1 119 ? -10.898 -15.57 -4.398 1 96.94 119 VAL B N 1
ATOM 2184 C CA . VAL B 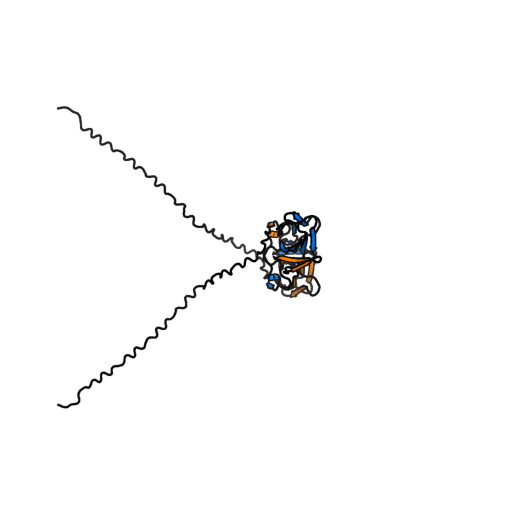1 119 ? -10.742 -14.562 -5.441 1 96.94 119 VAL B CA 1
ATOM 2185 C C . VAL B 1 119 ? -11.047 -15.188 -6.805 1 96.94 119 VAL B C 1
ATOM 2187 O O . VAL B 1 119 ? -10.594 -16.297 -7.102 1 96.94 119 VAL B O 1
ATOM 2190 N N . THR B 1 120 ? -11.844 -14.469 -7.57 1 96.75 120 THR B N 1
ATOM 2191 C CA . THR B 1 120 ? -12.148 -14.914 -8.93 1 96.75 120 THR B CA 1
ATOM 2192 C C . THR B 1 120 ? -11.43 -14.039 -9.953 1 96.75 120 THR B C 1
ATOM 2194 O O . THR B 1 120 ? -11.578 -12.82 -9.945 1 96.75 120 THR B O 1
ATOM 2197 N N . ARG B 1 121 ? -10.602 -14.68 -10.75 1 94.94 121 ARG B N 1
ATOM 2198 C CA . ARG B 1 121 ? -9.883 -14.016 -11.836 1 94.94 121 ARG B CA 1
ATOM 2199 C C . ARG B 1 121 ? -9.883 -14.883 -13.094 1 94.94 121 ARG B C 1
ATOM 2201 O O . ARG B 1 121 ? -9.617 -16.078 -13.031 1 94.94 121 ARG B O 1
ATOM 2208 N N . HIS B 1 122 ? -10.266 -14.266 -14.242 1 91.69 122 HIS B N 1
ATOM 2209 C CA . HIS B 1 122 ? -10.273 -14.945 -15.531 1 91.69 122 HIS B CA 1
ATOM 2210 C C . HIS B 1 122 ? -11.039 -16.266 -15.461 1 91.69 122 HIS B C 1
ATOM 2212 O O . HIS B 1 122 ? -10.539 -17.297 -15.898 1 91.69 122 HIS B O 1
ATOM 2218 N N . SER B 1 123 ? -12.109 -16.234 -14.828 1 91.69 123 SER B N 1
ATOM 2219 C CA . SER B 1 123 ? -13.055 -17.344 -14.758 1 91.69 123 SER B CA 1
ATOM 2220 C C . SER B 1 123 ? -12.5 -18.5 -13.914 1 91.69 123 SER B C 1
ATOM 2222 O O . SER B 1 123 ? -12.859 -19.656 -14.117 1 91.69 123 SER B O 1
ATOM 2224 N N . ARG B 1 124 ? -11.492 -18.219 -13.125 1 94.88 124 ARG B N 1
ATOM 2225 C CA . ARG B 1 124 ? -10.961 -19.188 -12.172 1 94.88 124 ARG B CA 1
ATOM 2226 C C . ARG B 1 124 ? -11.195 -18.734 -10.734 1 94.88 124 ARG B C 1
ATOM 2228 O O . ARG B 1 124 ? -11.055 -17.547 -10.43 1 94.88 124 ARG B O 1
ATOM 2235 N N . VAL B 1 125 ? -11.516 -19.688 -9.922 1 97.5 125 VAL B N 1
ATOM 2236 C CA . VAL B 1 125 ? -11.695 -19.391 -8.5 1 97.5 125 VAL B CA 1
ATOM 2237 C C . VAL B 1 125 ? -10.469 -19.844 -7.719 1 97.5 125 VAL B C 1
ATOM 2239 O O . VAL B 1 125 ? -10.062 -21.016 -7.812 1 97.5 125 VAL B O 1
ATOM 2242 N N . PHE B 1 126 ? -9.922 -18.922 -7.027 1 98.12 126 PHE B N 1
ATOM 2243 C CA . PHE B 1 126 ? -8.75 -19.203 -6.207 1 98.12 126 PHE B CA 1
ATOM 2244 C C . PHE B 1 126 ? -9.117 -19.203 -4.727 1 98.12 126 PHE B C 1
ATOM 2246 O O . PHE B 1 126 ? -9.672 -18.219 -4.219 1 98.12 126 PHE B O 1
ATOM 2253 N N . GLU B 1 127 ? -8.82 -20.312 -4.047 1 98 127 GLU B N 1
ATOM 2254 C CA . GLU B 1 127 ? -8.875 -20.344 -2.59 1 98 127 GLU B CA 1
ATOM 2255 C C . GLU B 1 127 ? -7.605 -19.766 -1.975 1 98 127 GLU B C 1
ATOM 2257 O O . GLU B 1 127 ? -6.508 -20.281 -2.201 1 98 127 GLU B O 1
ATOM 2262 N N . MET B 1 128 ? -7.793 -18.734 -1.17 1 97.25 128 MET B N 1
ATOM 2263 C CA . MET B 1 128 ? -6.625 -18.062 -0.605 1 97.25 128 MET B CA 1
ATOM 2264 C C . MET B 1 128 ? -6.062 -18.859 0.573 1 97.25 128 MET B C 1
ATOM 2266 O O . MET B 1 128 ? -6.789 -19.188 1.512 1 97.25 128 MET B O 1
ATOM 2270 N N . LYS B 1 129 ? -4.75 -19.125 0.481 1 95.75 129 LYS B N 1
ATOM 2271 C CA . LYS B 1 129 ? -4.121 -20 1.463 1 95.75 129 LYS B CA 1
ATOM 2272 C C . LYS B 1 129 ? -3.156 -19.234 2.355 1 95.75 129 LYS B C 1
ATOM 2274 O O . LYS B 1 129 ? -2.793 -19.688 3.438 1 95.75 129 LYS B O 1
ATOM 2279 N N . PHE B 1 130 ? -2.678 -18.203 1.927 1 95.44 130 PHE B N 1
ATOM 2280 C CA . PHE B 1 130 ? -1.803 -17.297 2.654 1 95.44 130 PHE B CA 1
ATOM 2281 C C . PHE B 1 130 ? -2.232 -15.844 2.447 1 95.44 130 PHE B C 1
ATOM 2283 O O . PHE B 1 130 ? -2.354 -15.383 1.311 1 95.44 130 PHE B O 1
ATOM 2290 N N . GLN B 1 131 ? -2.5 -15.109 3.523 1 95.31 131 GLN B N 1
ATOM 2291 C CA . GLN B 1 131 ? -3.012 -13.75 3.389 1 95.31 131 GLN B CA 1
ATOM 2292 C C . GLN B 1 131 ? -2.371 -12.82 4.414 1 95.31 131 GLN B C 1
ATOM 2294 O O . GLN B 1 131 ? -2.412 -13.086 5.617 1 95.31 131 GLN B O 1
ATOM 2299 N N . GLN B 1 132 ? -1.797 -11.773 3.924 1 95.5 132 GLN B N 1
ATOM 2300 C CA . GLN B 1 132 ? -1.274 -10.719 4.781 1 95.5 132 GLN B CA 1
ATOM 2301 C C . GLN B 1 132 ? -2.086 -9.438 4.629 1 95.5 132 GLN B C 1
ATOM 2303 O O . GLN B 1 132 ? -2.117 -8.602 5.535 1 95.5 132 GLN B O 1
ATOM 2308 N N . GLN B 1 133 ? -2.805 -9.305 3.496 1 96.25 133 GLN B N 1
ATOM 2309 C CA . GLN B 1 133 ? -3.545 -8.086 3.209 1 96.25 133 GLN B CA 1
ATOM 2310 C C . GLN B 1 133 ? -4.801 -7.984 4.07 1 96.25 133 GLN B C 1
ATOM 2312 O O . GLN B 1 133 ? -5.289 -8.992 4.582 1 96.25 133 GLN B O 1
ATOM 2317 N N . SER B 1 134 ? -5.25 -6.797 4.191 1 95.81 134 SER B N 1
ATOM 2318 C CA . SER B 1 134 ? -6.492 -6.566 4.922 1 95.81 134 SER B CA 1
ATOM 2319 C C . SER B 1 134 ? -7.684 -7.176 4.191 1 95.81 134 SER B C 1
ATOM 2321 O O . SER B 1 134 ? -7.777 -7.086 2.965 1 95.81 134 SER B O 1
ATOM 2323 N N . PRO B 1 135 ? -8.594 -7.836 4.965 1 96.06 135 PRO B N 1
ATOM 2324 C CA . PRO B 1 135 ? -9.812 -8.328 4.32 1 96.06 135 PRO B CA 1
ATOM 2325 C C . PRO B 1 135 ? -10.664 -7.199 3.738 1 96.06 135 PRO B C 1
ATOM 2327 O O . PRO B 1 135 ? -10.484 -6.035 4.105 1 96.06 135 PRO B O 1
ATOM 2330 N N . PRO B 1 136 ? -11.508 -7.555 2.818 1 96.69 136 PRO B N 1
ATOM 2331 C CA . PRO B 1 136 ? -12.367 -6.52 2.234 1 96.69 136 PRO B CA 1
ATOM 2332 C C . PRO B 1 136 ? -13.328 -5.906 3.252 1 96.69 136 PRO B C 1
ATOM 2334 O O . PRO B 1 136 ? -13.836 -6.605 4.133 1 96.69 136 PRO B O 1
ATOM 2337 N N . GLY B 1 137 ? -13.516 -4.617 3.139 1 97.06 137 GLY B N 1
ATOM 2338 C CA . GLY B 1 137 ? -14.461 -3.943 4.012 1 97.06 137 GLY B CA 1
ATOM 2339 C C . GLY B 1 137 ? -14.133 -2.482 4.238 1 97.06 137 GLY B C 1
ATOM 2340 O O . GLY B 1 137 ? -13.188 -1.953 3.643 1 97.06 137 GLY B O 1
ATOM 2341 N N . LEU B 1 138 ? -14.938 -1.886 5.098 1 97.56 138 LEU B N 1
ATOM 2342 C CA . LEU B 1 138 ? -14.805 -0.462 5.387 1 97.56 138 LEU B CA 1
ATOM 2343 C C . LEU B 1 138 ? -13.727 -0.219 6.438 1 97.56 138 LEU B C 1
ATOM 2345 O O . LEU B 1 138 ? -13.477 -1.078 7.285 1 97.56 138 LEU B O 1
ATOM 2349 N N . PHE B 1 139 ? -13.117 0.887 6.324 1 97.69 139 PHE B N 1
ATOM 2350 C CA . PHE B 1 139 ? -12.164 1.293 7.348 1 97.69 139 PHE B CA 1
ATOM 2351 C C . PHE B 1 139 ? -12.195 2.803 7.551 1 97.69 139 PHE B C 1
ATOM 2353 O O . PHE B 1 139 ? -12.742 3.533 6.727 1 97.69 139 PHE B O 1
ATOM 2360 N N . THR B 1 140 ? -11.648 3.234 8.625 1 97.75 140 THR B N 1
ATOM 2361 C CA . THR B 1 140 ? -11.398 4.645 8.891 1 97.75 140 THR B CA 1
ATOM 2362 C C . THR B 1 140 ? -9.984 4.852 9.422 1 97.75 140 THR B C 1
ATOM 2364 O O . THR B 1 140 ? -9.398 3.941 10.008 1 97.75 140 THR B O 1
ATOM 2367 N N . LEU B 1 141 ? -9.438 5.957 9.125 1 97.62 141 LEU B N 1
ATOM 2368 C CA . LEU B 1 141 ? -8.125 6.391 9.594 1 97.62 141 LEU B CA 1
ATOM 2369 C C . LEU B 1 141 ? -8.141 7.863 9.977 1 97.62 141 LEU B C 1
ATOM 2371 O O . LEU B 1 141 ? -8.641 8.703 9.227 1 97.62 141 LEU B O 1
ATOM 2375 N N . SER B 1 142 ? -7.672 8.133 11.133 1 97.81 142 SER B N 1
ATOM 2376 C CA . SER B 1 142 ? -7.605 9.523 11.562 1 97.81 142 SER B CA 1
ATOM 2377 C C . SER B 1 142 ? -6.254 9.844 12.188 1 97.81 142 SER B C 1
ATOM 2379 O O . SER B 1 142 ? -5.672 9.016 12.891 1 97.81 142 SER B O 1
ATOM 2381 N N . PHE B 1 143 ? -5.805 10.992 11.984 1 97.19 143 PHE B N 1
ATOM 2382 C CA . PHE B 1 143 ? -4.574 11.508 12.578 1 97.19 143 PHE B CA 1
ATOM 2383 C C . PHE B 1 143 ? -4.594 13.031 12.617 1 97.19 143 PHE B C 1
ATOM 2385 O O . PHE B 1 143 ? -5.449 13.664 12 1 97.19 143 PHE B O 1
ATOM 2392 N N . SER B 1 144 ? -3.629 13.57 13.312 1 96.5 144 SER B N 1
ATOM 2393 C CA . SER B 1 144 ? -3.605 15.023 13.469 1 96.5 144 SER B CA 1
ATOM 2394 C C . SER B 1 144 ? -2.363 15.625 12.828 1 96.5 144 SER B C 1
ATOM 2396 O O . SER B 1 144 ? -1.265 15.078 12.953 1 96.5 144 SER B O 1
ATOM 2398 N N . LEU B 1 145 ? -2.633 16.734 12.18 1 96.81 145 LEU B N 1
ATOM 2399 C CA . LEU B 1 145 ? -1.525 17.562 11.742 1 96.81 145 LEU B CA 1
ATOM 2400 C C . LEU B 1 145 ? -1.001 18.422 12.898 1 96.81 145 LEU B C 1
ATOM 2402 O O . LEU B 1 145 ? -1.651 18.531 13.938 1 96.81 145 LEU B O 1
ATOM 2406 N N . PRO B 1 146 ? 0.219 18.938 12.719 1 94.94 146 PRO B N 1
ATOM 2407 C CA . PRO B 1 146 ? 0.882 19.609 13.844 1 94.94 146 PRO B CA 1
ATOM 2408 C C . PRO B 1 146 ? 0.155 20.891 14.281 1 94.94 146 PRO B C 1
ATOM 2410 O O . PRO B 1 146 ? 0.417 21.406 15.367 1 94.94 146 PRO B O 1
ATOM 2413 N N . GLY B 1 147 ? -0.759 21.469 13.43 1 95.12 147 GLY B N 1
ATOM 2414 C CA . GLY B 1 147 ? -1.444 22.703 13.773 1 95.12 147 GLY B CA 1
ATOM 2415 C C . GLY B 1 147 ? -2.693 22.938 12.945 1 95.12 147 GLY B C 1
ATOM 2416 O O . GLY B 1 147 ? -3.094 22.094 12.156 1 95.12 147 GLY B O 1
ATOM 2417 N N . PRO B 1 148 ? -3.312 24.109 13.141 1 96.88 148 PRO B N 1
ATOM 2418 C CA . PRO B 1 148 ? -4.551 24.422 12.422 1 96.88 148 PRO B CA 1
ATOM 2419 C C . PRO B 1 148 ? -4.328 24.656 10.93 1 96.88 148 PRO B C 1
ATOM 2421 O O . PRO B 1 148 ? -3.232 25.047 10.516 1 96.88 148 PRO B O 1
ATOM 2424 N N . VAL B 1 149 ? -5.434 24.406 10.211 1 98.19 149 VAL B N 1
ATOM 2425 C CA . VAL B 1 149 ? -5.352 24.531 8.758 1 98.19 149 VAL B CA 1
ATOM 2426 C C . VAL B 1 149 ? -6.617 25.188 8.211 1 98.19 149 VAL B C 1
ATOM 2428 O O . VAL B 1 149 ? -7.594 25.359 8.945 1 98.19 149 VAL B O 1
ATOM 2431 N N . ASP B 1 150 ? -6.52 25.656 6.949 1 97.88 150 ASP B N 1
ATOM 2432 C CA . ASP B 1 150 ? -7.699 26.094 6.211 1 97.88 150 ASP B CA 1
ATOM 2433 C C . ASP B 1 150 ? -8.266 24.984 5.344 1 97.88 150 ASP B C 1
ATOM 2435 O O . ASP B 1 150 ? -7.723 24.688 4.273 1 97.88 150 ASP B O 1
ATOM 2439 N N . PRO B 1 151 ? -9.391 24.422 5.773 1 96.75 151 PRO B N 1
ATOM 2440 C CA . PRO B 1 151 ? -9.914 23.266 5.051 1 96.75 151 PRO B CA 1
ATOM 2441 C C . PRO B 1 151 ? -10.32 23.594 3.615 1 96.75 151 PRO B C 1
ATOM 2443 O O . PRO B 1 151 ? -10.477 22.688 2.789 1 96.75 151 PRO B O 1
ATOM 2446 N N . ARG B 1 152 ? -10.477 24.906 3.309 1 97 152 ARG B N 1
ATOM 2447 C CA . ARG B 1 152 ? -10.867 25.328 1.969 1 97 152 ARG B CA 1
ATOM 2448 C C . ARG B 1 152 ? -9.695 25.25 1.001 1 97 152 ARG B C 1
ATOM 2450 O O . ARG B 1 152 ? -9.891 25.219 -0.217 1 97 152 ARG B O 1
ATOM 2457 N N . LEU B 1 153 ? -8.531 25.234 1.536 1 96.94 153 LEU B N 1
ATOM 2458 C CA . LEU B 1 153 ? -7.32 25.188 0.717 1 96.94 153 LEU B CA 1
ATOM 2459 C C . LEU B 1 153 ? -6.629 23.828 0.85 1 96.94 153 LEU B C 1
ATOM 2461 O O . LEU B 1 153 ? -5.488 23.766 1.304 1 96.94 153 LEU B O 1
ATOM 2465 N N . PHE B 1 154 ? -7.41 22.906 0.55 1 97 154 PHE B N 1
ATOM 2466 C CA . PHE B 1 154 ? -7.055 21.5 0.614 1 97 154 PHE B CA 1
ATOM 2467 C C . PHE B 1 154 ? -6.926 20.906 -0.785 1 97 154 PHE B C 1
ATOM 2469 O O . PHE B 1 154 ? -7.863 20.969 -1.58 1 97 154 PHE B O 1
ATOM 2476 N N . SER B 1 155 ? -5.695 20.297 -1.118 1 97.56 155 SER B N 1
ATOM 2477 C CA . SER B 1 155 ? -5.426 19.75 -2.439 1 97.56 155 SER B CA 1
ATOM 2478 C C . SER B 1 155 ? -5.051 18.266 -2.354 1 97.56 155 SER B C 1
ATOM 2480 O O . SER B 1 155 ? -3.875 17.922 -2.225 1 97.56 155 SER B O 1
ATOM 2482 N N . PRO B 1 156 ? -6.055 17.391 -2.418 1 97 156 PRO B N 1
ATOM 2483 C CA . PRO B 1 156 ? -5.816 15.945 -2.361 1 97 156 PRO B CA 1
ATOM 2484 C C . PRO B 1 156 ? -5.48 15.352 -3.727 1 97 156 PRO B C 1
ATOM 2486 O O . PRO B 1 156 ? -5.879 15.898 -4.758 1 97 156 PRO B O 1
ATOM 2489 N N . ASN B 1 157 ? -4.711 14.297 -3.729 1 96.94 157 ASN B N 1
ATOM 2490 C CA . ASN B 1 157 ? -4.367 13.508 -4.902 1 96.94 157 ASN B CA 1
ATOM 2491 C C . ASN B 1 157 ? -4.199 12.031 -4.555 1 96.94 157 ASN B C 1
ATOM 2493 O O . ASN B 1 157 ? -3.289 11.664 -3.811 1 96.94 157 ASN B O 1
ATOM 2497 N N . PHE B 1 158 ? -5.137 11.227 -5.078 1 97.31 158 PHE B N 1
ATOM 2498 C CA . PHE B 1 158 ? -4.988 9.789 -4.914 1 97.31 158 PHE B CA 1
ATOM 2499 C C . PHE B 1 158 ? -4.238 9.18 -6.09 1 97.31 158 PHE B C 1
ATOM 2501 O O . PHE B 1 158 ? -4.824 8.938 -7.148 1 97.31 158 PHE B O 1
ATOM 2508 N N . ARG B 1 159 ? -2.971 8.828 -5.918 1 96.25 159 ARG B N 1
ATOM 2509 C CA . ARG B 1 159 ? -2.047 8.453 -6.984 1 96.25 159 ARG B CA 1
ATOM 2510 C C . ARG B 1 159 ? -2.322 7.035 -7.473 1 96.25 159 ARG B C 1
ATOM 2512 O O . ARG B 1 159 ? -2.936 6.234 -6.758 1 96.25 159 ARG B O 1
ATOM 2519 N N . SER B 1 160 ? -1.773 6.707 -8.594 1 94.25 160 SER B N 1
ATOM 2520 C CA . SER B 1 160 ? -1.955 5.395 -9.195 1 94.25 160 SER B CA 1
ATOM 2521 C C . SER B 1 160 ? -1.039 4.355 -8.555 1 94.25 160 SER B C 1
ATOM 2523 O O . SER B 1 160 ? -1.046 3.189 -8.953 1 94.25 160 SER B O 1
ATOM 2525 N N . ASP B 1 161 ? -0.316 4.711 -7.617 1 95.44 161 ASP B N 1
ATOM 2526 C CA . ASP B 1 161 ? 0.557 3.756 -6.945 1 95.44 161 ASP B CA 1
ATOM 2527 C C . ASP B 1 161 ? 0.049 3.441 -5.539 1 95.44 161 ASP B C 1
ATOM 2529 O O . ASP B 1 161 ? 0.786 2.898 -4.715 1 95.44 161 ASP B O 1
ATOM 2533 N N . GLY B 1 162 ? -1.123 3.879 -5.254 1 97.12 162 GLY B N 1
ATOM 2534 C CA . GLY B 1 162 ? -1.759 3.488 -4.008 1 97.12 162 GLY B CA 1
ATOM 2535 C C . GLY B 1 162 ? -1.468 4.441 -2.863 1 97.12 162 GLY B C 1
ATOM 2536 O O . GLY B 1 162 ? -1.789 4.152 -1.71 1 97.12 162 GLY B O 1
ATOM 2537 N N . ILE B 1 163 ? -0.846 5.574 -3.199 1 98.25 163 ILE B N 1
ATOM 2538 C CA . ILE B 1 163 ? -0.551 6.598 -2.201 1 98.25 163 ILE B CA 1
ATOM 2539 C C . ILE B 1 163 ? -1.565 7.734 -2.312 1 98.25 163 ILE B C 1
ATOM 2541 O O . ILE B 1 163 ? -1.766 8.289 -3.395 1 98.25 163 ILE B O 1
ATOM 2545 N N . PHE B 1 164 ? -2.215 8.008 -1.193 1 98.19 164 PHE B N 1
ATOM 2546 C CA . PHE B 1 164 ? -3.012 9.227 -1.111 1 98.19 164 PHE B CA 1
ATOM 2547 C C . PHE B 1 164 ? -2.195 10.367 -0.517 1 98.19 164 PHE B C 1
ATOM 2549 O O . PHE B 1 164 ? -1.667 10.25 0.591 1 98.19 164 PHE B O 1
ATOM 2556 N N . GLU B 1 165 ? -2.047 11.406 -1.24 1 98.38 165 GLU B N 1
ATOM 2557 C CA . GLU B 1 165 ? -1.294 12.539 -0.708 1 98.38 165 GLU B CA 1
ATOM 2558 C C . GLU B 1 165 ? -2.127 13.812 -0.73 1 98.38 165 GLU B C 1
ATOM 2560 O O . GLU B 1 165 ? -3.107 13.906 -1.472 1 98.38 165 GLU B O 1
ATOM 2565 N N . ALA B 1 166 ? -1.706 14.805 0.057 1 98.44 166 ALA B N 1
ATOM 2566 C CA . ALA B 1 166 ? -2.432 16.078 0.063 1 98.44 166 ALA B CA 1
ATOM 2567 C C . ALA B 1 166 ? -1.562 17.203 0.608 1 98.44 166 ALA B C 1
ATOM 2569 O O . ALA B 1 166 ? -0.646 16.969 1.398 1 98.44 166 ALA B O 1
ATOM 2570 N N . ILE B 1 167 ? -1.855 18.375 0.115 1 98.5 167 ILE B N 1
ATOM 2571 C CA . ILE B 1 167 ? -1.328 19.609 0.659 1 98.5 167 ILE B CA 1
ATOM 2572 C C . ILE B 1 167 ? -2.467 20.438 1.25 1 98.5 167 ILE B C 1
ATOM 2574 O O . ILE B 1 167 ? -3.545 20.547 0.657 1 98.5 167 ILE B O 1
ATOM 2578 N N . VAL B 1 168 ? -2.27 20.984 2.387 1 98.25 168 VAL B N 1
ATOM 2579 C CA . VAL B 1 168 ? -3.258 21.859 3.006 1 98.25 168 VAL B CA 1
ATOM 2580 C C . VAL B 1 168 ? -2.564 23.078 3.615 1 98.25 168 VAL B C 1
ATOM 2582 O O . VAL B 1 168 ? -1.513 22.953 4.246 1 98.25 168 VAL B O 1
ATOM 2585 N N . MET B 1 169 ? -3.18 24.188 3.436 1 98.19 169 MET B N 1
ATOM 2586 C CA . MET B 1 169 ? -2.572 25.438 3.904 1 98.19 169 MET B CA 1
ATOM 2587 C C . MET B 1 169 ? -2.814 25.625 5.398 1 98.19 169 MET B C 1
ATOM 2589 O O . MET B 1 169 ? -3.902 25.344 5.898 1 98.19 169 MET B O 1
ATOM 2593 N N . LYS B 1 170 ? -1.768 26.156 5.992 1 97.12 170 LYS B N 1
ATOM 2594 C CA . LYS B 1 170 ? -1.89 26.516 7.398 1 97.12 170 LYS B CA 1
ATOM 2595 C C . LYS B 1 170 ? -2.82 27.719 7.57 1 97.12 170 LYS B C 1
ATOM 2597 O O . LYS B 1 170 ? -2.98 28.531 6.652 1 97.12 170 LYS B O 1
ATOM 2602 N N . CYS B 1 171 ? -3.418 27.656 8.781 1 90.75 171 CYS B N 1
ATOM 2603 C CA . CYS B 1 171 ? -4.199 28.844 9.094 1 90.75 171 CYS B CA 1
ATOM 2604 C C . CYS B 1 171 ? -3.293 30.031 9.406 1 90.75 171 CYS B C 1
ATOM 2606 O O . CYS B 1 171 ? -2.246 29.859 10.039 1 90.75 171 CYS B O 1
ATOM 2608 N N . GLU B 1 172 ? -3.396 31.297 8.742 1 72.62 172 GLU B N 1
ATOM 2609 C CA . GLU B 1 172 ? -2.695 32.531 9.078 1 72.62 172 GLU B CA 1
ATOM 2610 C C . GLU B 1 172 ? -3.018 32.969 10.5 1 72.62 172 GLU B C 1
ATOM 2612 O O . GLU B 1 172 ? -4.098 32.688 11.023 1 72.62 172 GLU B O 1
#

Sequence (344 aa):
MAAKGSNENGNSSNVIEENLNEKQATDYSSNGPFVMPLISIPKIEEHRSKASIILSGTARKGEPGPPVGAVDIGVSKNAYFFQVALPGVKKDPGQFSCEIERNGMVHVRGETSTGGKTVTRHSRVFEMKFQQQSPPGLFTLSFSLPGPVDPRLFSPNFRSDGIFEAIVMKCEMAAKGSNENGNSSNVIEENLNEKQATDYSSNGPFVMPLISIPKIEEHRSKASIILSGTARKGEPGPPVGAVDIGVSKNAYFFQVALPGVKKDPGQFSCEIERNGMVHVRGETSTGGKTVTRHSRVFEMKFQQQSPPGLFTLSFSLPGPVDPRLFSPNFRSDGIFEAIVMKCE

Radius of gyration: 38.31 Å; Cα contacts (8 Å, |Δi|>4): 727; chains: 2; bounding box: 125×76×136 Å

Foldseek 3Di:
DDDDDDPVCVPPPPPVPPPPPPVPPPCVVPVPPPPPPPPPPPCPPLCLVPDDDDDDDPVVVDDDDAQWFDKDWDDDDWKIKMKTFAPQWDPDPPAWDWAADQFFKIKIKHWHHDFDQWDDDPNDIDGDRHGRHDDTDMDMDMDGDPGGFDRVQKAWDQDPVRMIMIMTTHDD/DDDDDDPVVVPVPPPPVPPPPPPVVVCVVCVPPPPPPPPPPPCPPLCLVPDDDDDDDPVVVDDDDAQWFDKDWDDDDWKIKMKTFAPQWDPDPPAWDWAADQFFKIKIKHWHHDFDQWDDDPNDIDGDRHGRHDDTDMDMDMDGDPGGFDRVQKAWDQDPVRMIMIMTTHDD

Secondary structure (DSSP, 8-state):
---------------------------TT------------------------EEEEGGGGSPPB-SS--EEEEE-SSEEEEEEE-TTB--SBTTBEEEE-TTSEEEEEEEE----SEEEETTEEEEEEEE-SPPSEEEEEEEE-SS-EEEEEEEEEE-TBSEEEEEEEEP-/---------------------------TT------------------------EEEEGGGGSPPB-SS--EEEEE-SSEEEEEEE-TTB--SBTTBEEEE-TTSEEEEEEEE----SEEEETTEEEEEEEE-SPPSEEEEEEEE-SS-EEEEEEEEEE-TBSEEEEEEEEP-

Nearest PDB structures (foldseek):
  4m5t-ass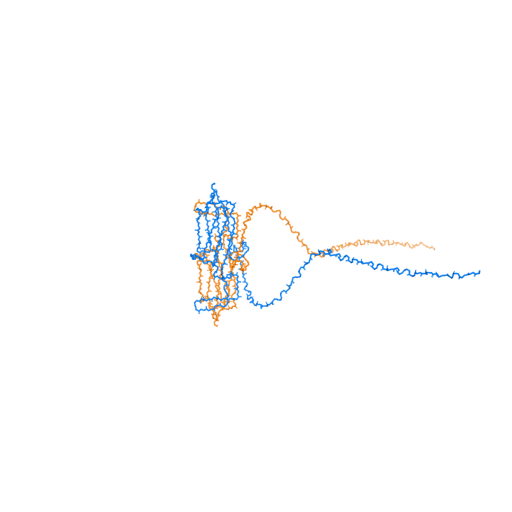embly3_C  TM=7.129E-01  e=6.327E-05  Homo sapiens
  4m5t-assembly3_E  TM=7.059E-01  e=1.853E-04  Homo sapiens
  4m5t-assembly3_A  TM=7.540E-01  e=4.845E-04  Homo sapiens
  4m5s-assembly1_A  TM=6.918E-01  e=5.425E-04  Homo sapiens
  6gjh-assembly1_A  TM=6.254E-01  e=6.428E-04  Homo sapiens

Solvent-accessible surface area (backbone atoms only — not comparable to full-atom values): 18984 Å² total; per-residue (Å²): 136,83,77,88,70,76,78,71,73,69,73,76,73,74,71,72,72,73,73,72,74,71,70,73,71,71,72,71,67,74,68,59,79,77,72,71,72,78,72,75,68,78,74,72,79,67,77,56,59,73,60,60,73,48,68,35,60,24,36,61,64,13,46,68,30,33,43,39,59,40,46,31,36,25,43,36,96,61,31,40,36,38,36,31,31,36,35,36,38,48,78,49,86,87,42,42,50,75,48,57,41,48,70,18,41,35,41,34,37,34,29,36,69,36,46,51,65,59,47,79,56,93,93,37,64,22,45,46,53,32,74,22,40,24,33,55,37,52,27,40,38,34,36,52,48,99,47,46,27,36,58,87,50,57,50,74,45,76,43,57,27,8,32,38,34,35,40,35,30,41,55,132,136,82,76,84,67,75,79,68,73,71,72,72,72,72,71,71,73,70,74,70,73,71,71,73,70,70,72,66,66,71,67,57,80,76,70,71,72,76,72,76,66,76,73,73,78,67,75,58,58,74,60,61,74,46,70,36,60,23,35,60,64,14,47,68,32,33,44,38,60,40,46,32,35,24,41,37,96,61,32,39,36,39,36,31,31,36,38,36,38,50,77,50,88,84,42,41,49,74,48,58,41,48,70,20,43,35,40,36,38,34,30,35,70,36,46,53,64,59,48,77,55,95,93,38,64,22,46,46,54,32,72,20,41,26,34,55,35,53,29,40,39,34,38,51,50,101,47,46,28,36,60,87,49,56,51,75,46,77,44,59,26,8,32,38,32,34,39,33,29,41,55,130

InterPro domains:
  IPR002068 Alpha crystallin/Hsp20 domain [PS01031] (59-172)
  IPR008978 HSP20-like chaperone [G3DSA:2.60.40.790] (68-172)
  IPR039321 Increased DNA methylation 2/3-like [PTHR34661] (23-170)

Organism: NCBI:txid192012

pLDDT: mean 76.18, std 30.76, range [17.03, 98.5]